Protein AF-A0A3M1I8Q4-F1 (afdb_monomer_lite)

Sequence (201 aa):
MKLKIILPLLVFFSYCKELPEPIRSWQKEQIKKRYGTPEPTKDDIASWQEKVREYEDIINQKVEAGAKAGLYYRKLGEAFSYMESYELCEENLQKAIHYGYTEPEVFFSLGLCQANLARAHNWKQSISLRAEESFLKTLNLNPNFTKAIFELGLLYYYGFSRTNSYSVLSEKVIVSQKEYKKKAIQLLQEYQAKEPEDKRV

Secondary structure (DSSP, 8-state):
--------------------HHHHHHHHHHHHHHH-SSPPPHHHHHHHHHHHHHHHHHHHHHHHHHHHHHHHHHHHHHHHHHTT-HHHHHHHHHHHHHTT---HHHHHHHHHHHHHHHHHTTT-HHHHHHHHHHHHHHHHH-TT-HHHHHHHHHIIIIISTT-SEEEETTEEEE--HHHHHHHHHHHHHHHHHHS------

Foldseek 3Di:
DDDPPPPPPPPPPPCPDDDDPVVVVVVQVVQCVVPNPPRQDPVNVVVVVVVVVVVVVVVVVVLVVLQVQLVVLLVQLVVCVVVLVLVSNLVSLVSNVVSPPQALVSLQSNLSSLLSVCVVVQLDQVSLLSSLVSLVSSCVRPVLPLVSLLVLLVSLLRNCLVDQWHADPNDIDRHDSVVSPVSSVVSVVVSVVSPDPPDDD

Radius of gyration: 29.28 Å; chains: 1; bounding box: 61×70×81 Å

pLDDT: mean 85.06, std 18.21, range [29.61, 98.81]

Structure (mmCIF, N/CA/C/O backbone):
data_AF-A0A3M1I8Q4-F1
#
_entry.id   AF-A0A3M1I8Q4-F1
#
loop_
_atom_site.group_PDB
_atom_site.id
_atom_site.type_symbol
_atom_site.label_atom_id
_atom_site.label_alt_id
_atom_site.label_comp_id
_atom_site.label_asym_id
_atom_site.label_entity_id
_atom_site.label_seq_id
_atom_site.pdbx_PDB_ins_code
_atom_site.Cartn_x
_atom_site.Cartn_y
_atom_site.Cartn_z
_atom_site.occupancy
_atom_site.B_iso_or_equiv
_atom_site.auth_seq_id
_atom_site.auth_comp_id
_atom_site.auth_asym_id
_atom_site.auth_atom_id
_atom_site.pdbx_PDB_model_num
ATOM 1 N N . MET A 1 1 ? -36.772 -53.670 5.627 1.00 37.75 1 MET A N 1
ATOM 2 C CA . MET A 1 1 ? -35.817 -53.382 6.715 1.00 37.75 1 MET A CA 1
ATOM 3 C C . MET A 1 1 ? -35.444 -51.907 6.635 1.00 37.75 1 MET A C 1
ATOM 5 O O . MET A 1 1 ? -34.834 -51.561 5.643 1.00 37.75 1 MET A O 1
ATOM 9 N N . LYS A 1 2 ? -35.854 -51.110 7.644 1.00 34.88 2 LYS A N 1
ATOM 10 C CA . LYS A 1 2 ? -35.243 -49.851 8.153 1.00 34.88 2 LYS A CA 1
ATOM 11 C C . LYS A 1 2 ? -35.030 -48.693 7.140 1.00 34.88 2 LYS A C 1
ATOM 13 O O . LYS A 1 2 ? -34.482 -48.896 6.078 1.00 34.88 2 LYS A O 1
ATOM 18 N N . LEU A 1 3 ? -35.359 -47.428 7.388 1.00 29.61 3 LEU A N 1
ATOM 19 C CA . LEU A 1 3 ? -35.761 -46.703 8.591 1.00 29.61 3 LEU A CA 1
ATOM 20 C C . LEU A 1 3 ? -36.336 -45.356 8.101 1.00 29.61 3 LEU A C 1
ATOM 22 O O . LEU A 1 3 ? -35.624 -44.595 7.452 1.00 29.61 3 LEU A O 1
ATOM 26 N N . LYS A 1 4 ? -37.610 -45.049 8.380 1.00 38.09 4 LYS A N 1
ATOM 27 C CA . LYS A 1 4 ? -38.121 -43.675 8.250 1.00 38.09 4 LYS A CA 1
ATOM 28 C C . LYS A 1 4 ? -37.561 -42.886 9.431 1.00 38.09 4 LYS A C 1
ATOM 30 O O . LYS A 1 4 ? -38.056 -43.036 10.544 1.00 38.09 4 LYS A O 1
ATOM 35 N N . ILE A 1 5 ? -36.516 -42.093 9.210 1.00 38.56 5 ILE A N 1
ATOM 36 C CA . ILE A 1 5 ? -36.059 -41.116 10.200 1.00 38.56 5 ILE A CA 1
ATOM 37 C C . ILE A 1 5 ? -36.986 -39.910 10.066 1.00 38.56 5 ILE A C 1
ATOM 39 O O . ILE A 1 5 ? -36.751 -38.998 9.281 1.00 38.56 5 ILE A O 1
ATOM 43 N N . ILE A 1 6 ? -38.095 -39.954 10.802 1.00 43.66 6 ILE A N 1
ATOM 44 C CA . ILE A 1 6 ? -38.845 -38.750 11.144 1.00 43.66 6 ILE A CA 1
ATOM 45 C C . ILE A 1 6 ? -37.966 -38.044 12.170 1.00 43.66 6 ILE A C 1
ATOM 47 O O . ILE A 1 6 ? -37.915 -38.451 13.328 1.00 43.66 6 ILE A O 1
ATOM 51 N N . LEU A 1 7 ? -37.190 -37.062 11.712 1.00 36.75 7 LEU A N 1
ATOM 52 C CA . LEU A 1 7 ? -36.431 -36.171 12.577 1.00 36.75 7 LEU A CA 1
ATOM 53 C C . LEU A 1 7 ? -37.466 -35.422 13.430 1.00 36.75 7 LEU A C 1
ATOM 55 O O . LEU A 1 7 ? -38.251 -34.656 12.862 1.00 36.75 7 LEU A O 1
ATOM 59 N N . PRO A 1 8 ? -37.554 -35.650 14.752 1.00 43.28 8 PRO A N 1
ATOM 60 C CA . PRO A 1 8 ? -38.411 -34.810 15.553 1.00 43.28 8 PRO A CA 1
ATOM 61 C C . PRO A 1 8 ? -37.743 -33.439 15.532 1.00 43.28 8 PRO A C 1
ATOM 63 O O . PRO A 1 8 ? -36.605 -33.284 15.979 1.00 43.28 8 PRO A O 1
ATOM 66 N N . LEU A 1 9 ? -38.442 -32.461 14.957 1.00 42.53 9 LEU A N 1
ATOM 67 C CA . LEU A 1 9 ? -38.249 -31.053 15.264 1.00 42.53 9 LEU A CA 1
ATOM 68 C C . LEU A 1 9 ? -38.358 -30.941 16.787 1.00 42.53 9 LEU A C 1
ATOM 70 O O . LEU A 1 9 ? -39.444 -30.795 17.347 1.00 42.53 9 LEU A O 1
ATOM 74 N N . LEU A 1 10 ? -37.218 -31.098 17.460 1.00 46.50 10 LEU A N 1
ATOM 75 C CA . LEU A 1 10 ? -37.020 -30.665 18.825 1.00 46.50 10 LEU A CA 1
ATOM 76 C C . LEU A 1 10 ? -37.210 -29.161 18.768 1.00 46.50 10 LEU A C 1
ATOM 78 O O . LEU A 1 10 ? -36.302 -28.403 18.436 1.00 46.50 10 LEU A O 1
ATOM 82 N N . VAL A 1 11 ? -38.453 -28.770 19.035 1.00 45.84 11 VAL A N 1
ATOM 83 C CA . VAL A 1 11 ? -38.821 -27.494 19.615 1.00 45.84 11 VAL A CA 1
ATOM 84 C C . VAL A 1 11 ? -37.803 -27.262 20.721 1.00 45.84 11 VAL A C 1
ATOM 86 O O . VAL A 1 11 ? -37.916 -27.825 21.811 1.00 45.84 11 VAL A O 1
ATOM 89 N N . PHE A 1 12 ? -36.746 -26.508 20.419 1.00 45.72 12 PHE A N 1
ATOM 90 C CA . PHE A 1 12 ? -35.901 -25.933 21.445 1.00 45.72 12 PHE A CA 1
ATOM 91 C C . PHE A 1 12 ? -36.786 -24.901 22.114 1.00 45.72 12 PHE A C 1
ATOM 93 O O . PHE A 1 12 ? -36.899 -23.750 21.698 1.00 45.72 12 PHE A O 1
ATOM 100 N N . PHE A 1 13 ? -37.515 -25.409 23.105 1.00 44.88 13 PHE A N 1
ATOM 101 C CA . PHE A 1 13 ? -38.162 -24.645 24.135 1.00 44.88 13 PHE A CA 1
ATOM 102 C C . PHE A 1 13 ? -37.242 -23.489 24.493 1.00 44.88 13 PHE A C 1
ATOM 104 O O . PHE A 1 13 ? -36.068 -23.689 24.801 1.00 44.88 13 PHE A O 1
ATOM 111 N N . SER A 1 14 ? -37.819 -22.296 24.427 1.00 53.25 14 SER A N 1
ATOM 112 C CA . SER A 1 14 ? -37.468 -21.134 25.226 1.00 53.25 14 SER A CA 1
ATOM 113 C C . SER A 1 14 ? -37.074 -21.572 26.644 1.00 53.25 14 SER A C 1
ATOM 115 O O . SER A 1 14 ? -37.900 -21.658 27.550 1.00 53.25 14 SER A O 1
ATOM 117 N N . TYR A 1 15 ? -35.809 -21.942 26.827 1.00 49.84 15 TYR A N 1
ATOM 118 C CA . TYR A 1 15 ? -35.267 -22.343 28.111 1.00 49.84 15 TYR A CA 1
ATOM 119 C C . TYR A 1 15 ? -34.411 -21.188 28.600 1.00 49.84 15 TYR A C 1
ATOM 121 O O . TYR A 1 15 ? -33.184 -21.231 28.603 1.00 49.84 15 TYR A O 1
ATOM 129 N N . CYS A 1 16 ? -35.096 -20.132 29.030 1.00 57.12 16 CYS A N 1
ATOM 130 C CA . CYS A 1 16 ? -34.527 -19.150 29.937 1.00 57.12 16 CYS A CA 1
ATOM 131 C C . CYS A 1 16 ? -34.331 -19.845 31.298 1.00 57.12 16 CYS A C 1
ATOM 133 O O . CYS A 1 16 ? -35.096 -19.640 32.235 1.00 57.12 16 CYS A O 1
ATOM 135 N N . LYS A 1 17 ? -33.380 -20.789 31.373 1.00 60.47 17 LYS A N 1
ATOM 136 C CA . LYS A 1 17 ? -33.035 -21.486 32.612 1.00 60.47 17 LYS A CA 1
ATOM 137 C C . LYS A 1 17 ? -32.064 -20.598 33.356 1.00 60.47 17 LYS A C 1
ATOM 139 O O . LYS A 1 17 ? -30.955 -20.351 32.888 1.00 60.47 17 LYS A O 1
ATOM 144 N N . GLU A 1 18 ? -32.509 -20.115 34.502 1.00 72.75 18 GLU A N 1
ATOM 145 C CA . GLU A 1 18 ? -31.644 -19.523 35.504 1.00 72.75 18 GLU A CA 1
ATOM 146 C C . GLU A 1 18 ? -30.351 -20.342 35.673 1.00 72.75 18 GLU A C 1
ATOM 148 O O . GLU A 1 18 ? -30.384 -21.575 35.737 1.00 72.75 18 GLU A O 1
ATOM 153 N N . LEU A 1 19 ? -29.205 -19.653 35.709 1.00 78.12 19 LEU A N 1
ATOM 154 C CA . LEU A 1 19 ? -27.896 -20.300 35.820 1.00 78.12 19 LEU A CA 1
ATOM 155 C C . LEU A 1 19 ? -27.823 -21.169 37.088 1.00 78.12 19 LEU A C 1
ATOM 157 O O . LEU A 1 19 ? -28.267 -20.696 38.142 1.00 78.12 19 LEU A O 1
ATOM 161 N N . PRO A 1 20 ? -27.224 -22.381 37.016 1.00 89.19 20 PRO A N 1
ATOM 162 C CA . PRO A 1 20 ? -26.965 -23.216 38.186 1.00 89.19 20 PRO A CA 1
ATOM 163 C C . PRO A 1 20 ? -26.231 -22.441 39.287 1.00 89.19 20 PRO A C 1
ATOM 165 O O . PRO A 1 20 ? -25.289 -21.700 38.996 1.00 89.19 20 PRO A O 1
ATOM 168 N N . GLU A 1 21 ? -26.623 -22.652 40.546 1.00 88.94 21 GLU A N 1
ATOM 169 C CA . GLU A 1 21 ? -26.099 -21.919 41.713 1.00 88.94 21 GLU A CA 1
ATOM 170 C C . GLU A 1 21 ? -24.561 -21.820 41.778 1.00 88.94 21 GLU A C 1
ATOM 172 O O . GLU A 1 21 ? -24.058 -20.710 41.978 1.00 88.94 21 GLU A O 1
ATOM 177 N N . PRO A 1 22 ? -23.774 -22.888 41.515 1.00 91.00 22 PRO A N 1
ATOM 178 C CA . PRO A 1 22 ? -22.313 -22.781 41.516 1.00 91.00 22 PRO A CA 1
ATOM 179 C C . PRO A 1 22 ? -21.774 -21.764 40.498 1.00 91.00 22 PRO A C 1
ATOM 181 O O . PRO A 1 22 ? -20.831 -21.029 40.785 1.00 91.00 22 PRO A O 1
ATOM 184 N N . ILE A 1 23 ? -22.395 -21.681 39.318 1.00 88.81 23 ILE A N 1
ATOM 185 C CA . ILE A 1 23 ? -21.984 -20.767 38.244 1.00 88.81 23 ILE A CA 1
ATOM 186 C C . ILE A 1 23 ? -22.386 -19.332 38.592 1.00 88.81 23 ILE A C 1
ATOM 188 O O . ILE A 1 23 ? -21.591 -18.408 38.420 1.00 88.81 23 ILE A O 1
ATOM 192 N N . ARG A 1 24 ? -23.597 -19.139 39.127 1.00 87.81 24 ARG A N 1
ATOM 193 C CA . ARG A 1 24 ? -24.093 -17.829 39.573 1.00 87.81 24 ARG A CA 1
ATOM 194 C C . ARG A 1 24 ? -23.228 -17.251 40.696 1.00 87.81 24 ARG A C 1
ATOM 196 O O . ARG A 1 24 ? -22.868 -16.077 40.649 1.00 87.81 24 ARG A O 1
ATOM 203 N N . SER A 1 25 ? -22.876 -18.073 41.685 1.00 89.19 25 SER A N 1
ATOM 204 C CA . SER A 1 25 ? -21.996 -17.688 42.794 1.00 89.19 25 SER A CA 1
ATOM 205 C C . SER A 1 25 ? -20.613 -17.271 42.291 1.00 89.19 25 SER A C 1
ATOM 207 O O . SER A 1 25 ? -20.136 -16.186 42.627 1.00 89.19 25 SER A O 1
ATOM 209 N N . TRP A 1 26 ? -20.021 -18.073 41.402 1.00 90.69 26 TRP A N 1
ATOM 210 C CA . TRP A 1 26 ? -18.743 -17.747 40.780 1.00 90.69 26 TRP A CA 1
ATOM 211 C C . TRP A 1 26 ? -18.800 -16.421 40.006 1.00 90.69 26 TRP A C 1
ATOM 213 O O . TRP A 1 26 ? -17.925 -15.576 40.185 1.00 90.69 26 TRP A O 1
ATOM 223 N N . GLN A 1 27 ? -19.844 -16.192 39.198 1.00 88.06 27 GLN A N 1
ATOM 224 C CA . GLN A 1 27 ? -20.017 -14.939 38.450 1.00 88.06 27 GLN A CA 1
ATOM 225 C C . GLN A 1 27 ? -20.086 -13.719 39.373 1.00 88.06 27 GLN A C 1
ATOM 227 O O . GLN A 1 27 ? -19.390 -12.733 39.126 1.00 88.06 27 GLN A O 1
ATOM 232 N N . LYS A 1 28 ? -20.872 -13.794 40.454 1.00 86.94 28 LYS A N 1
ATOM 233 C CA . LYS A 1 28 ? -20.952 -12.723 41.459 1.00 86.94 28 LYS A CA 1
ATOM 234 C C . LYS A 1 28 ? -19.595 -12.430 42.088 1.00 86.94 28 LYS A C 1
ATOM 236 O O . LYS A 1 28 ? -19.210 -11.270 42.206 1.00 86.94 28 LYS A O 1
ATOM 241 N N . GLU A 1 29 ? -18.833 -13.466 42.436 1.00 90.38 29 GLU A N 1
ATOM 242 C CA . GLU A 1 29 ? -17.488 -13.293 42.986 1.00 90.38 29 GLU A CA 1
ATOM 243 C C . GLU A 1 29 ? -16.548 -12.591 41.991 1.00 90.38 29 GLU A C 1
ATOM 245 O O . GLU A 1 29 ? -15.799 -11.694 42.381 1.00 90.38 29 GLU A O 1
ATOM 250 N N . GLN A 1 30 ? -16.611 -12.937 40.698 1.00 90.69 30 GLN A N 1
ATOM 251 C CA . GLN A 1 30 ? -15.812 -12.265 39.665 1.00 90.69 30 GLN A CA 1
ATOM 252 C C . GLN A 1 30 ? -16.204 -10.794 39.486 1.00 90.69 30 GLN A C 1
ATOM 254 O O . GLN A 1 30 ? -15.327 -9.938 39.365 1.00 90.69 30 GLN A O 1
ATOM 259 N N . ILE A 1 31 ? -17.505 -10.492 39.480 1.00 88.75 31 ILE A N 1
ATOM 260 C CA . ILE A 1 31 ? -18.020 -9.121 39.373 1.00 88.75 31 ILE A CA 1
ATOM 261 C C . ILE A 1 31 ? -17.562 -8.304 40.580 1.00 88.75 31 ILE A C 1
ATOM 263 O O . ILE A 1 31 ? -16.983 -7.235 40.407 1.00 88.75 31 ILE A O 1
ATOM 267 N N . LYS A 1 32 ? -17.710 -8.843 41.792 1.00 88.94 32 LYS A N 1
ATOM 268 C CA . LYS A 1 32 ? -17.246 -8.202 43.026 1.00 88.94 32 LYS A CA 1
ATOM 269 C C . LYS A 1 32 ? -15.740 -7.935 43.016 1.00 88.94 32 LYS A C 1
ATOM 271 O O . LYS A 1 32 ? -15.309 -6.869 43.443 1.00 88.94 32 LYS A O 1
ATOM 276 N N . LYS A 1 33 ? -14.926 -8.869 42.509 1.00 90.50 33 LYS A N 1
ATOM 277 C CA . LYS A 1 33 ? -13.471 -8.670 42.364 1.00 90.50 33 LYS A CA 1
ATOM 278 C C . LYS A 1 33 ? -13.121 -7.526 41.409 1.00 90.50 33 LYS A C 1
ATOM 280 O O . LYS A 1 33 ? -12.124 -6.853 41.637 1.00 90.50 33 LYS A O 1
ATOM 285 N N . ARG A 1 34 ? -13.907 -7.323 40.346 1.00 89.00 34 ARG A N 1
ATOM 286 C CA . ARG A 1 34 ? -13.644 -6.295 39.321 1.00 89.00 34 ARG A CA 1
ATOM 287 C C . ARG A 1 34 ? -14.204 -4.922 39.678 1.00 89.00 34 ARG A C 1
ATOM 289 O O . ARG A 1 34 ? -13.534 -3.928 39.432 1.00 89.00 34 ARG A O 1
ATOM 296 N N . TYR A 1 35 ? -15.418 -4.880 40.218 1.00 86.12 35 TYR A N 1
ATOM 297 C CA . TYR A 1 35 ? -16.199 -3.650 40.386 1.00 86.12 35 TYR A CA 1
ATOM 298 C C . TYR A 1 35 ? -16.444 -3.277 41.854 1.00 86.12 35 TYR A C 1
ATOM 300 O O . TYR A 1 35 ? -16.956 -2.200 42.133 1.00 86.12 35 TYR A O 1
ATOM 308 N N . GLY A 1 36 ? -16.042 -4.129 42.801 1.00 84.12 36 GLY A N 1
ATOM 309 C CA . GLY A 1 36 ? -16.213 -3.885 44.231 1.00 84.12 36 GLY A CA 1
ATOM 310 C C . GLY A 1 36 ? -17.622 -4.194 44.742 1.00 84.12 36 GLY A C 1
ATOM 311 O O . GLY A 1 36 ? -18.368 -4.976 44.153 1.00 84.12 36 GLY A O 1
ATOM 312 N N . THR A 1 37 ? -17.948 -3.621 45.904 1.00 78.25 37 THR A N 1
ATOM 313 C CA . THR A 1 37 ? -19.286 -3.668 46.512 1.00 78.25 37 THR A CA 1
ATOM 314 C C . THR A 1 37 ? -19.809 -2.251 46.739 1.00 78.25 37 THR A C 1
ATOM 316 O O . THR A 1 37 ? -19.045 -1.448 47.283 1.00 78.25 37 THR A O 1
ATOM 319 N N . PRO A 1 38 ? -21.090 -1.957 4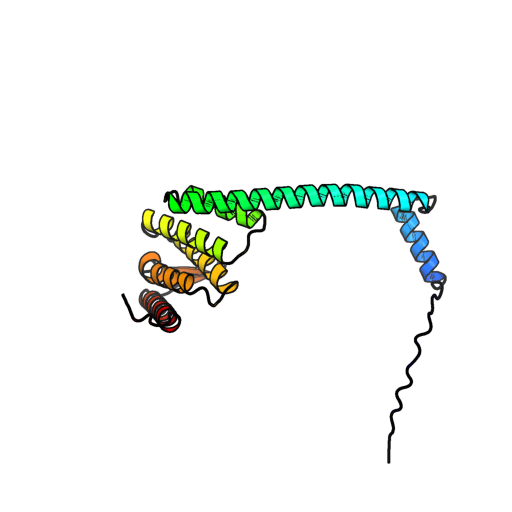6.442 1.00 78.56 38 PRO A N 1
ATOM 320 C CA . PRO A 1 38 ? -22.131 -2.887 45.973 1.00 78.56 38 PRO A CA 1
ATOM 321 C C . PRO A 1 38 ? -21.903 -3.410 44.540 1.00 78.56 38 PRO A C 1
ATOM 323 O O . PRO A 1 38 ? -21.092 -2.865 43.802 1.00 78.56 38 PRO A O 1
ATOM 326 N N . GLU A 1 39 ? -22.566 -4.520 44.185 1.00 83.75 39 GLU A N 1
ATOM 327 C CA . GLU A 1 39 ? -22.561 -5.037 42.805 1.00 83.75 39 GLU A CA 1
ATOM 328 C C . GLU A 1 39 ? -23.117 -3.971 41.838 1.00 83.75 39 GLU A C 1
ATOM 330 O O . GLU A 1 39 ? -23.970 -3.182 42.258 1.00 83.75 39 GLU A O 1
ATOM 335 N N . PRO A 1 40 ? -22.690 -3.958 40.559 1.00 88.44 40 PRO A N 1
ATOM 336 C CA . PRO A 1 40 ? -23.188 -3.009 39.572 1.00 88.44 40 PRO A CA 1
ATOM 337 C C . PRO A 1 40 ? -24.711 -3.003 39.499 1.00 88.44 40 PRO A C 1
ATOM 339 O O . PRO A 1 40 ? -25.363 -4.034 39.311 1.00 88.44 40 PRO A O 1
ATOM 342 N N . THR A 1 41 ? -25.271 -1.817 39.643 1.00 90.88 41 THR A N 1
ATOM 343 C CA . THR A 1 41 ? -26.703 -1.560 39.614 1.00 90.88 41 THR A CA 1
ATOM 344 C C . THR A 1 41 ? -27.185 -1.304 38.186 1.00 90.88 41 THR A C 1
ATOM 346 O O . THR A 1 41 ? -26.407 -1.196 37.235 1.00 90.88 41 THR A O 1
ATOM 349 N N . LYS A 1 42 ? -28.505 -1.185 38.013 1.00 92.94 42 LYS A N 1
ATOM 350 C CA . LYS A 1 42 ? -29.076 -0.744 36.731 1.00 92.94 42 LYS A CA 1
ATOM 351 C C . LYS A 1 42 ? -28.617 0.668 36.358 1.00 92.94 42 LYS A C 1
ATOM 353 O O . LYS A 1 42 ? -28.412 0.921 35.174 1.00 92.94 42 LYS A O 1
ATOM 358 N N . ASP A 1 43 ? -28.423 1.537 37.348 1.00 93.69 43 ASP A N 1
ATOM 359 C CA . ASP A 1 43 ? -27.960 2.910 37.138 1.00 93.69 43 ASP A CA 1
ATOM 360 C C . ASP A 1 43 ? -26.493 2.927 36.687 1.00 93.69 43 ASP A C 1
ATOM 362 O O . ASP A 1 43 ? -26.150 3.651 35.753 1.00 93.69 43 ASP A O 1
ATOM 366 N N . ASP A 1 44 ? -25.650 2.052 37.252 1.00 92.50 44 ASP A N 1
ATOM 367 C CA . ASP A 1 44 ? -24.265 1.869 36.793 1.00 92.50 44 ASP A CA 1
ATOM 368 C C . ASP A 1 44 ? -24.224 1.409 35.333 1.00 92.50 44 ASP A C 1
ATOM 370 O O . ASP A 1 44 ? -23.512 1.985 34.513 1.00 92.50 44 ASP A O 1
ATOM 374 N N . ILE A 1 45 ? -25.037 0.407 34.977 1.00 94.12 45 ILE A N 1
ATOM 375 C CA . ILE A 1 45 ? -25.131 -0.088 33.597 1.00 94.12 45 ILE A CA 1
ATOM 376 C C . ILE A 1 45 ? -25.588 1.030 32.653 1.00 94.12 45 ILE A C 1
ATOM 378 O O . ILE A 1 45 ? -25.009 1.183 31.577 1.00 94.12 45 ILE A O 1
ATOM 382 N N . ALA A 1 46 ? -26.593 1.819 33.041 1.00 96.44 46 ALA A N 1
ATOM 383 C CA . ALA A 1 46 ? -27.074 2.940 32.239 1.00 96.44 46 ALA A CA 1
ATOM 384 C C . ALA A 1 46 ? -25.978 4.000 32.032 1.00 96.44 46 ALA A C 1
ATOM 386 O O . ALA A 1 46 ? -25.762 4.438 30.899 1.00 96.44 46 ALA A O 1
ATOM 387 N N . SER A 1 47 ? -25.237 4.340 33.093 1.00 96.19 47 SER A N 1
ATOM 388 C CA . SER A 1 47 ? -24.096 5.260 33.036 1.00 96.19 47 SER A CA 1
ATOM 389 C C . SER A 1 47 ? -22.976 4.735 32.131 1.00 96.19 47 SER A C 1
ATOM 391 O O . SER A 1 47 ? -22.440 5.468 31.300 1.00 96.19 47 SER A O 1
ATOM 393 N N . TRP A 1 48 ? -22.645 3.445 32.214 1.00 96.06 48 TRP A N 1
ATOM 394 C CA . TRP A 1 48 ? -21.630 2.838 31.350 1.00 96.06 48 TRP A CA 1
ATOM 395 C C . TRP A 1 48 ? -22.063 2.798 29.891 1.00 96.06 48 TRP A C 1
ATOM 397 O O . TRP A 1 48 ? -21.259 3.081 29.010 1.00 96.06 48 TRP A O 1
ATOM 407 N N . GLN A 1 49 ? -23.329 2.484 29.620 1.00 97.88 49 GLN A N 1
ATOM 408 C CA . GLN A 1 49 ? -23.874 2.523 28.265 1.00 97.88 49 GLN A CA 1
ATOM 409 C C . GLN A 1 49 ? -23.848 3.940 27.686 1.00 97.88 49 GLN A C 1
ATOM 411 O O . GLN A 1 49 ? -23.571 4.109 26.503 1.00 97.88 49 GLN A O 1
ATOM 416 N N . GLU A 1 50 ? -24.115 4.959 28.501 1.00 97.94 50 GLU A N 1
ATOM 417 C CA . GLU A 1 50 ? -23.955 6.356 28.099 1.00 97.94 50 GLU A CA 1
ATOM 418 C C . GLU A 1 50 ? -22.500 6.682 27.758 1.00 97.94 50 GLU A C 1
ATOM 420 O O . GLU A 1 50 ? -22.240 7.228 26.688 1.00 97.94 50 GLU A O 1
ATOM 425 N N . LYS A 1 51 ? -21.547 6.254 28.593 1.00 98.19 51 LYS A N 1
ATOM 426 C CA . LYS A 1 51 ? -20.115 6.436 28.324 1.00 98.19 51 LYS A CA 1
ATOM 427 C C . LYS A 1 51 ? -19.639 5.704 27.074 1.00 98.19 51 LYS A C 1
ATOM 429 O O . LYS A 1 51 ? -18.834 6.250 26.328 1.00 98.19 51 LYS A O 1
ATOM 434 N N . VAL A 1 52 ? -20.139 4.495 26.817 1.00 98.31 52 VAL A N 1
ATOM 435 C CA . VAL A 1 52 ? -19.856 3.773 25.569 1.00 98.31 52 VAL A CA 1
ATOM 436 C C . VAL A 1 52 ? -20.356 4.580 24.375 1.00 98.31 52 VAL A C 1
ATOM 438 O O . VAL A 1 52 ? -19.568 4.826 23.469 1.00 98.31 52 VAL A O 1
ATOM 441 N N . ARG A 1 53 ? -21.602 5.073 24.406 1.00 98.25 53 ARG A N 1
ATOM 442 C CA . ARG A 1 53 ? -22.146 5.911 23.323 1.00 98.25 53 ARG A CA 1
ATOM 443 C C . ARG A 1 53 ? -21.321 7.180 23.098 1.00 98.25 53 ARG A C 1
ATOM 445 O O . ARG A 1 53 ? -21.041 7.519 21.954 1.00 98.25 53 ARG A O 1
ATOM 452 N N . GLU A 1 54 ? -20.911 7.855 24.171 1.00 98.06 54 GLU A N 1
ATOM 453 C CA . GLU A 1 54 ? -20.046 9.042 24.106 1.00 98.06 54 GLU A CA 1
ATOM 454 C C . GLU A 1 54 ? -18.715 8.728 23.404 1.00 98.06 54 GLU A C 1
ATOM 456 O O . GLU A 1 54 ? -18.310 9.430 22.478 1.00 98.06 54 GLU A O 1
ATOM 461 N N . TYR A 1 55 ? -18.033 7.651 23.805 1.00 98.44 55 TYR A N 1
ATOM 462 C CA . TYR A 1 55 ? -16.745 7.298 23.210 1.00 98.44 55 TYR A CA 1
ATOM 463 C C . TYR A 1 55 ? -16.862 6.726 21.799 1.00 98.44 55 TYR A C 1
ATOM 465 O O . TYR A 1 55 ? -15.978 6.985 20.985 1.00 98.44 55 TYR A O 1
ATOM 473 N N . GLU A 1 56 ? -17.926 5.993 21.482 1.00 98.12 56 GLU A N 1
ATOM 474 C CA . GLU A 1 56 ? -18.203 5.543 20.116 1.00 98.12 56 GLU A CA 1
ATOM 475 C C . GLU A 1 56 ? -18.403 6.732 19.173 1.00 98.12 56 GLU A C 1
ATOM 477 O O . GLU A 1 56 ? -17.840 6.734 18.080 1.00 98.12 56 GLU A O 1
ATOM 482 N N . ASP A 1 57 ? -19.113 7.777 19.604 1.00 97.94 57 ASP A N 1
ATOM 483 C CA . ASP A 1 57 ? -19.258 9.005 18.819 1.00 97.94 57 ASP A CA 1
ATOM 484 C C . ASP A 1 57 ? -17.900 9.687 18.575 1.00 97.94 57 ASP A C 1
ATOM 486 O O . ASP A 1 57 ? -17.541 9.985 17.434 1.00 97.94 57 ASP A O 1
ATOM 490 N N . ILE A 1 58 ? -17.072 9.828 19.618 1.00 97.94 58 ILE A N 1
ATOM 491 C CA . ILE A 1 58 ? -15.711 10.381 19.492 1.00 97.94 58 ILE A CA 1
ATOM 492 C C . ILE A 1 58 ? -14.851 9.541 18.536 1.00 97.94 58 ILE A C 1
ATOM 494 O O . ILE A 1 58 ? -14.088 10.090 17.735 1.00 97.94 58 ILE A O 1
ATOM 498 N N . ILE A 1 59 ? -14.932 8.211 18.626 1.00 97.69 59 ILE A N 1
ATOM 499 C CA . ILE A 1 59 ? -14.208 7.300 17.735 1.00 97.69 59 ILE A CA 1
ATOM 500 C C . ILE A 1 59 ? -14.677 7.504 16.298 1.00 97.69 59 ILE A C 1
ATOM 502 O O . ILE A 1 59 ? -13.834 7.675 15.421 1.00 97.69 59 ILE A O 1
ATOM 506 N N . ASN A 1 60 ? -15.987 7.557 16.057 1.00 97.75 60 ASN A N 1
ATOM 507 C CA . ASN A 1 60 ? -16.549 7.749 14.722 1.00 97.75 60 ASN A CA 1
ATOM 508 C C . ASN A 1 60 ? -16.089 9.072 14.102 1.00 97.75 60 ASN A C 1
ATOM 510 O O . ASN A 1 60 ? -15.607 9.075 12.970 1.00 97.75 60 ASN A O 1
ATOM 514 N N . GLN A 1 61 ? -16.125 10.171 14.862 1.00 97.38 61 GLN A N 1
ATOM 515 C CA . GLN A 1 61 ? -15.617 11.467 14.403 1.00 97.38 61 GLN A CA 1
ATOM 516 C C . GLN A 1 61 ? -14.126 11.403 14.034 1.00 97.38 61 GLN A C 1
ATOM 518 O O . GLN A 1 61 ? -13.706 11.931 13.002 1.00 97.38 61 GLN A O 1
ATOM 523 N N . LYS A 1 62 ? -13.304 10.733 14.853 1.00 96.31 62 LYS A N 1
ATOM 524 C CA . LYS A 1 62 ? -11.863 10.574 14.593 1.00 96.31 62 LYS A CA 1
ATOM 525 C C . LYS A 1 62 ? -11.578 9.674 13.393 1.00 96.31 62 LYS A C 1
ATOM 527 O O . LYS A 1 62 ? -10.691 9.995 12.604 1.00 96.31 62 LYS A O 1
ATOM 532 N N . VAL A 1 63 ? -12.317 8.577 13.239 1.00 95.94 63 VAL A N 1
ATOM 533 C CA . VAL A 1 63 ? -12.220 7.674 12.083 1.00 95.94 63 VAL A CA 1
ATOM 534 C C . VAL A 1 63 ? -12.595 8.421 10.806 1.00 95.94 63 VAL A C 1
ATOM 536 O O . VAL A 1 63 ? -11.858 8.353 9.825 1.00 95.94 63 VAL A O 1
ATOM 539 N N . GLU A 1 64 ? -13.678 9.199 10.823 1.00 96.25 64 GLU A N 1
ATOM 540 C CA . GLU A 1 64 ? -14.098 10.006 9.676 1.00 96.25 64 GLU A CA 1
ATOM 541 C C . GLU A 1 64 ? -13.055 11.077 9.320 1.00 96.25 64 GLU A C 1
ATOM 543 O O . GLU A 1 64 ? -12.711 11.253 8.149 1.00 96.25 64 GLU A O 1
ATOM 548 N N . ALA A 1 65 ? -12.505 11.772 10.321 1.00 96.19 65 ALA A N 1
ATOM 549 C CA . ALA A 1 65 ? -11.427 12.734 10.113 1.00 96.19 65 ALA A CA 1
ATOM 550 C C . ALA A 1 65 ? -10.171 12.069 9.522 1.00 96.19 65 ALA A C 1
ATOM 552 O O . ALA A 1 65 ? -9.574 12.611 8.590 1.00 96.19 65 ALA A O 1
ATOM 553 N N . GLY A 1 66 ? -9.804 10.880 10.010 1.00 96.75 66 GLY A N 1
ATOM 554 C CA . GLY A 1 66 ? -8.700 10.080 9.479 1.00 96.75 66 GLY A CA 1
ATOM 555 C C . GLY A 1 66 ? -8.925 9.663 8.025 1.00 96.75 66 GLY A C 1
ATOM 556 O O . GLY A 1 66 ? -8.048 9.868 7.188 1.00 96.75 66 GLY A O 1
ATOM 557 N N . ALA A 1 67 ? -10.120 9.172 7.688 1.00 95.88 67 ALA A N 1
ATOM 558 C CA . ALA A 1 67 ? -10.482 8.828 6.314 1.00 95.88 67 ALA A CA 1
ATOM 559 C C . ALA A 1 67 ? -10.409 10.054 5.385 1.00 95.88 67 ALA A C 1
ATOM 561 O O . ALA A 1 67 ? -9.834 9.989 4.299 1.00 95.88 67 ALA A O 1
ATOM 562 N N . LYS A 1 68 ? -10.906 11.215 5.831 1.00 97.56 68 LYS A N 1
ATOM 563 C CA . LYS A 1 68 ? -10.770 12.476 5.082 1.00 97.56 68 LYS A CA 1
ATOM 564 C C . LYS A 1 68 ? -9.304 12.860 4.884 1.00 97.56 68 LYS A C 1
ATOM 566 O O . LYS A 1 68 ? -8.929 13.227 3.773 1.00 97.56 68 LYS A O 1
ATOM 571 N N . ALA A 1 69 ? -8.466 12.755 5.916 1.00 97.75 69 ALA A N 1
ATOM 572 C CA . ALA A 1 69 ? -7.033 13.016 5.792 1.00 97.75 69 ALA A CA 1
ATOM 573 C C . ALA A 1 69 ? -6.383 12.078 4.762 1.00 97.75 69 ALA A C 1
ATOM 575 O O . ALA A 1 69 ? -5.680 12.549 3.868 1.00 97.75 69 ALA A O 1
ATOM 576 N N . GLY A 1 70 ? -6.690 10.779 4.821 1.00 98.00 70 GLY A N 1
ATOM 577 C CA . GLY A 1 70 ? -6.238 9.789 3.843 1.00 98.00 70 GLY A CA 1
ATOM 578 C C . GLY A 1 70 ? -6.623 10.142 2.405 1.00 98.00 70 GLY A C 1
ATOM 579 O O . GLY A 1 70 ? -5.776 10.071 1.513 1.00 98.00 70 GLY A O 1
ATOM 580 N N . LEU A 1 71 ? -7.854 10.620 2.180 1.00 97.62 71 LEU A N 1
ATOM 581 C CA . LEU A 1 71 ? -8.309 11.068 0.861 1.00 97.62 71 LEU A CA 1
ATOM 582 C C . LEU A 1 71 ? -7.441 12.204 0.317 1.00 97.62 71 LEU A C 1
ATOM 584 O O . LEU A 1 71 ? -7.073 12.199 -0.858 1.00 97.62 71 LEU A O 1
ATOM 588 N N . TYR A 1 72 ? -7.139 13.199 1.152 1.00 98.44 72 TYR A N 1
ATOM 589 C CA . TYR A 1 72 ? -6.325 14.339 0.736 1.00 98.44 72 TYR A CA 1
ATOM 590 C C . TYR A 1 72 ? -4.862 13.956 0.532 1.00 98.44 72 TYR A C 1
ATOM 592 O O . TYR A 1 72 ? -4.257 14.425 -0.428 1.00 98.44 72 TYR A O 1
ATOM 600 N N . TYR A 1 73 ? -4.318 13.051 1.347 1.00 98.75 73 TYR A N 1
ATOM 601 C CA . TYR A 1 73 ? -2.996 12.477 1.107 1.00 98.75 73 TYR A CA 1
ATOM 602 C C . TYR A 1 73 ? -2.928 11.730 -0.228 1.00 98.75 73 TYR A C 1
ATOM 604 O O . TYR A 1 73 ? -1.983 11.934 -0.985 1.00 98.75 73 TYR A O 1
ATOM 612 N N . ARG A 1 74 ? -3.960 10.952 -0.583 1.00 98.50 74 ARG A N 1
ATOM 613 C CA . ARG A 1 74 ? -4.034 10.300 -1.899 1.00 98.50 74 ARG A CA 1
ATOM 614 C C . ARG A 1 74 ? -4.001 11.331 -3.029 1.00 98.50 74 ARG A C 1
ATOM 616 O O . ARG A 1 74 ? -3.168 11.229 -3.924 1.00 98.50 74 ARG A O 1
ATOM 623 N N . LYS A 1 75 ? -4.857 12.358 -2.947 1.00 98.44 75 LYS A N 1
ATOM 624 C CA . LYS A 1 75 ? -4.918 13.444 -3.942 1.00 98.44 75 LYS A CA 1
ATOM 625 C C . LYS A 1 75 ? -3.586 14.183 -4.084 1.00 98.44 75 LYS A C 1
ATOM 627 O O . LYS A 1 75 ? -3.177 14.476 -5.201 1.00 98.44 75 LYS A O 1
ATOM 632 N N . LEU A 1 76 ? -2.914 14.483 -2.971 1.00 98.62 76 LEU A N 1
ATOM 633 C CA . LEU A 1 76 ? -1.591 15.109 -2.985 1.00 98.62 76 LEU A CA 1
ATOM 634 C C . LEU A 1 76 ? -0.560 14.208 -3.658 1.00 98.62 76 LEU A C 1
ATOM 636 O O . LEU A 1 76 ? 0.192 14.681 -4.501 1.00 98.62 76 LEU A O 1
ATOM 640 N N . GLY A 1 77 ? -0.549 12.917 -3.325 1.00 98.44 77 GLY A N 1
ATOM 641 C CA . GLY A 1 77 ? 0.346 11.943 -3.942 1.00 98.44 77 GLY A CA 1
ATOM 642 C C . GLY A 1 77 ? 0.186 11.876 -5.461 1.00 98.44 77 GLY A C 1
ATOM 643 O O . GLY A 1 77 ? 1.164 11.997 -6.193 1.00 98.44 77 GLY A O 1
ATOM 644 N N . GLU A 1 78 ? -1.054 11.775 -5.940 1.00 97.44 78 GLU A N 1
ATOM 645 C CA . GLU A 1 78 ? -1.385 11.776 -7.372 1.00 97.44 78 GLU A CA 1
ATOM 646 C C . GLU A 1 78 ? -1.002 13.098 -8.060 1.00 97.44 78 GLU A C 1
ATOM 648 O O . GLU A 1 78 ? -0.436 13.085 -9.153 1.00 97.44 78 GLU A O 1
ATOM 653 N N . ALA A 1 79 ? -1.236 14.242 -7.411 1.00 98.50 79 ALA A N 1
ATOM 654 C CA . ALA A 1 79 ? -0.842 15.546 -7.941 1.00 98.50 79 ALA A CA 1
ATOM 655 C C . ALA A 1 79 ? 0.686 15.696 -8.036 1.00 98.50 79 ALA A C 1
ATOM 657 O O . ALA A 1 79 ? 1.200 16.134 -9.064 1.00 98.50 79 ALA A O 1
ATOM 658 N N . PHE A 1 80 ? 1.429 15.285 -7.005 1.00 98.69 80 PHE A N 1
ATOM 659 C CA . PHE A 1 80 ? 2.892 15.289 -7.041 1.00 98.69 80 PHE A CA 1
ATOM 660 C C . PHE A 1 80 ? 3.450 14.311 -8.075 1.00 98.69 80 PHE A C 1
ATOM 662 O O . PHE A 1 80 ? 4.459 14.623 -8.699 1.00 98.69 80 PHE A O 1
ATOM 669 N N . SER A 1 81 ? 2.781 13.176 -8.301 1.00 96.94 81 SER A N 1
ATOM 670 C CA . SER A 1 81 ? 3.107 12.254 -9.394 1.00 96.94 81 SER A CA 1
ATOM 671 C C . SER A 1 81 ? 3.002 12.946 -10.756 1.00 96.94 81 SER A C 1
ATOM 673 O O . SER A 1 81 ? 3.946 12.901 -11.540 1.00 96.94 81 SER A O 1
ATOM 675 N N . TYR A 1 82 ? 1.900 13.665 -11.003 1.00 96.44 82 TYR A N 1
ATOM 676 C CA . TYR A 1 82 ? 1.697 14.444 -12.230 1.00 96.44 82 TYR A CA 1
ATOM 677 C C . TYR A 1 82 ? 2.739 15.561 -12.413 1.00 96.44 82 TYR A C 1
ATOM 679 O O . TYR A 1 82 ? 3.123 15.876 -13.534 1.00 96.44 82 TYR A O 1
ATOM 687 N N . MET A 1 83 ? 3.218 16.146 -11.314 1.00 97.94 83 MET A N 1
ATOM 688 C CA . MET A 1 83 ? 4.284 17.157 -11.306 1.00 97.94 83 MET A CA 1
ATOM 689 C C . MET A 1 83 ? 5.699 16.558 -11.300 1.00 97.94 83 MET A C 1
ATOM 691 O O . MET A 1 83 ? 6.665 17.288 -11.079 1.00 97.94 83 MET A O 1
ATOM 695 N N . GLU A 1 84 ? 5.828 15.238 -11.460 1.00 97.06 84 GLU A N 1
ATOM 696 C CA . GLU A 1 84 ? 7.096 14.497 -11.431 1.00 97.06 84 GLU A CA 1
ATOM 697 C C . GLU A 1 84 ? 7.913 14.679 -10.133 1.00 97.06 84 GLU A C 1
ATOM 699 O O . GLU A 1 84 ? 9.113 14.414 -10.075 1.00 97.06 84 GLU A O 1
ATOM 704 N N . SER A 1 85 ? 7.259 15.108 -9.051 1.00 98.25 85 SER A N 1
ATOM 705 C CA . SER A 1 85 ? 7.845 15.279 -7.718 1.00 98.25 85 SER A CA 1
ATOM 706 C C . SER A 1 85 ? 7.727 13.973 -6.932 1.00 98.25 85 SER A C 1
ATOM 708 O O . SER A 1 85 ? 6.912 13.835 -6.016 1.00 98.25 85 SER A O 1
ATOM 710 N N . TYR A 1 86 ? 8.495 12.967 -7.344 1.00 98.31 86 TYR A N 1
ATOM 711 C CA . TYR A 1 86 ? 8.241 11.583 -6.953 1.00 98.31 86 TYR A CA 1
ATOM 712 C C . TYR A 1 86 ? 8.513 11.266 -5.473 1.00 98.31 86 TYR A C 1
ATOM 714 O O . TYR A 1 86 ? 7.852 10.385 -4.926 1.00 98.31 86 TYR A O 1
ATOM 722 N N . GLU A 1 87 ? 9.406 11.989 -4.791 1.00 98.25 87 GLU A N 1
ATOM 723 C CA . GLU A 1 87 ? 9.620 11.852 -3.343 1.00 98.25 87 GLU A CA 1
ATOM 724 C C . GLU A 1 87 ? 8.381 12.293 -2.556 1.00 98.25 87 GLU A C 1
ATOM 726 O O . GLU A 1 87 ? 7.911 11.580 -1.669 1.00 98.25 87 GLU A O 1
ATOM 731 N N . LEU A 1 88 ? 7.810 13.446 -2.924 1.00 98.69 88 LEU A N 1
ATOM 732 C CA . LEU A 1 88 ? 6.577 13.953 -2.320 1.00 98.69 88 LEU A CA 1
ATOM 733 C C . LEU A 1 88 ? 5.385 13.063 -2.683 1.00 98.69 88 LEU A C 1
ATOM 735 O O . LEU A 1 88 ? 4.500 12.855 -1.852 1.00 98.69 88 LEU A O 1
ATOM 739 N N . CYS A 1 89 ? 5.369 12.497 -3.892 1.00 98.75 89 CYS A N 1
ATOM 740 C CA . CYS A 1 89 ? 4.392 11.479 -4.257 1.00 98.75 89 CYS A CA 1
ATOM 741 C C . CYS A 1 89 ? 4.472 10.257 -3.326 1.00 98.75 89 CYS A C 1
ATOM 743 O O . CYS A 1 89 ? 3.458 9.879 -2.735 1.00 98.75 89 CYS A O 1
ATOM 745 N N . GLU A 1 90 ? 5.662 9.659 -3.166 1.00 98.62 90 GLU A N 1
ATOM 746 C CA . GLU A 1 90 ? 5.880 8.483 -2.312 1.00 98.62 90 GLU A CA 1
ATOM 747 C C . GLU A 1 90 ? 5.432 8.763 -0.868 1.00 98.62 90 GLU A C 1
ATOM 749 O O . GLU A 1 90 ? 4.657 7.986 -0.307 1.00 98.62 90 GLU A O 1
ATOM 754 N N . GLU A 1 91 ? 5.838 9.900 -0.294 1.00 98.62 91 GLU A N 1
ATOM 755 C CA . GLU A 1 91 ? 5.466 10.288 1.071 1.00 98.62 91 GLU A CA 1
ATOM 756 C C . GLU A 1 91 ? 3.943 10.381 1.255 1.00 98.62 91 GLU A C 1
ATOM 758 O O . GLU A 1 91 ? 3.380 9.841 2.213 1.00 98.62 91 GLU A O 1
ATOM 763 N N . ASN A 1 92 ? 3.253 11.070 0.344 1.00 98.81 92 ASN A N 1
ATOM 764 C CA . ASN A 1 92 ? 1.820 11.310 0.480 1.00 98.81 92 ASN A CA 1
ATOM 765 C C . ASN A 1 92 ? 0.999 10.038 0.218 1.00 98.81 92 ASN A C 1
ATOM 767 O O . ASN A 1 92 ? 0.045 9.775 0.949 1.00 98.81 92 ASN A O 1
ATOM 771 N N . LEU A 1 93 ? 1.390 9.191 -0.738 1.00 98.81 93 LEU A N 1
ATOM 772 C CA . LEU A 1 93 ? 0.704 7.914 -0.964 1.00 98.81 93 LEU A CA 1
ATOM 773 C C . LEU A 1 93 ? 0.909 6.928 0.196 1.00 98.81 93 LEU A C 1
ATOM 775 O O . LEU A 1 93 ? -0.037 6.242 0.580 1.00 98.81 93 LEU A O 1
ATOM 779 N N . GLN A 1 94 ? 2.086 6.906 0.831 1.00 98.62 94 GLN A N 1
ATOM 780 C CA . GLN A 1 94 ? 2.299 6.115 2.051 1.00 98.62 94 GLN A CA 1
ATOM 781 C C . GLN A 1 94 ? 1.406 6.584 3.207 1.00 98.62 94 GLN A C 1
ATOM 783 O O . GLN A 1 94 ? 0.836 5.758 3.922 1.00 98.62 94 GLN A O 1
ATOM 788 N N . LYS A 1 95 ? 1.219 7.901 3.371 1.00 98.69 95 LYS A N 1
ATOM 789 C CA . LYS A 1 95 ? 0.266 8.436 4.357 1.00 98.69 95 LYS A CA 1
ATOM 790 C C . LYS A 1 95 ? -1.175 8.065 4.012 1.00 98.69 95 LYS A C 1
ATOM 792 O O . LYS A 1 95 ? -1.922 7.688 4.907 1.00 98.69 95 LYS A O 1
ATOM 797 N N . ALA A 1 96 ? -1.566 8.101 2.739 1.00 98.62 96 ALA A N 1
ATOM 798 C CA . ALA A 1 96 ? -2.894 7.650 2.322 1.00 98.62 96 ALA A CA 1
ATOM 799 C C . ALA A 1 96 ? -3.146 6.186 2.727 1.00 98.62 96 ALA A C 1
ATOM 801 O O . ALA A 1 96 ? -4.176 5.884 3.334 1.00 98.62 96 ALA A O 1
ATOM 802 N N . ILE A 1 97 ? -2.170 5.306 2.476 1.00 98.31 97 ILE A N 1
ATOM 803 C CA . ILE A 1 97 ? -2.207 3.894 2.886 1.00 98.31 97 ILE A CA 1
ATOM 804 C C . ILE A 1 97 ? -2.311 3.765 4.411 1.00 98.31 97 ILE A C 1
ATOM 806 O O . ILE A 1 97 ? -3.127 2.986 4.899 1.00 98.31 97 ILE A O 1
ATOM 810 N N . HIS A 1 98 ? -1.544 4.556 5.171 1.00 97.88 98 HIS A N 1
ATOM 811 C CA . HIS A 1 98 ? -1.621 4.584 6.637 1.00 97.88 98 HIS A CA 1
ATOM 812 C C . HIS A 1 98 ? -3.030 4.931 7.149 1.00 97.88 98 HIS A C 1
ATOM 814 O O . HIS A 1 98 ? -3.480 4.362 8.140 1.00 97.88 98 HIS A O 1
ATOM 820 N N . TYR A 1 99 ? -3.752 5.807 6.444 1.00 97.50 99 TYR A N 1
ATOM 821 C CA . TYR A 1 99 ? -5.142 6.168 6.742 1.00 97.50 99 TYR A CA 1
ATOM 822 C C . TYR A 1 99 ? -6.191 5.238 6.100 1.00 97.50 99 TYR A C 1
ATOM 824 O O . TYR A 1 99 ? -7.377 5.564 6.093 1.00 97.50 99 TYR A O 1
ATOM 832 N N . GLY A 1 100 ? -5.786 4.074 5.586 1.00 95.88 100 GLY A N 1
ATOM 833 C CA . GLY A 1 100 ? -6.694 3.007 5.154 1.00 95.88 100 GLY A CA 1
ATOM 834 C C . GLY A 1 100 ? -6.969 2.930 3.651 1.00 95.88 100 GLY A C 1
ATOM 835 O O . GLY A 1 100 ? -7.671 2.014 3.221 1.00 95.88 100 GLY A O 1
ATOM 836 N N . TYR A 1 101 ? -6.389 3.814 2.831 1.00 96.88 101 TYR A N 1
ATOM 837 C CA . TYR A 1 101 ? -6.517 3.740 1.371 1.00 96.88 101 TYR A CA 1
ATOM 838 C C . TYR A 1 101 ? -5.635 2.621 0.815 1.00 96.88 101 TYR A C 1
ATOM 840 O O . TYR A 1 101 ? -4.479 2.830 0.457 1.00 96.88 101 TYR A O 1
ATOM 848 N N . THR A 1 102 ? -6.194 1.414 0.775 1.00 96.31 102 THR A N 1
ATOM 849 C CA . THR A 1 102 ? -5.498 0.164 0.424 1.00 96.31 102 THR A CA 1
ATOM 850 C C . THR A 1 102 ? -6.026 -0.464 -0.871 1.00 96.31 102 THR A C 1
ATOM 852 O O . THR A 1 102 ? -5.940 -1.672 -1.076 1.00 96.31 102 THR A O 1
ATOM 855 N N . GLU A 1 103 ? -6.567 0.367 -1.759 1.00 96.19 103 GLU A N 1
ATOM 856 C CA . GLU A 1 103 ? -7.051 -0.018 -3.088 1.00 96.19 103 GLU A CA 1
ATOM 857 C C . GLU A 1 103 ? -5.870 -0.273 -4.053 1.00 96.19 103 GLU A C 1
ATOM 859 O O . GLU A 1 103 ? -4.824 0.375 -3.912 1.00 96.19 103 GLU A O 1
ATOM 864 N N . PRO A 1 104 ? -6.003 -1.180 -5.044 1.00 97.88 104 PRO A N 1
ATOM 865 C CA . PRO A 1 104 ? -4.938 -1.488 -6.005 1.00 97.88 104 PRO A CA 1
ATOM 866 C C . PRO A 1 104 ? -4.320 -0.247 -6.666 1.00 97.88 104 PRO A C 1
ATOM 868 O O . PRO A 1 104 ? -3.104 -0.159 -6.805 1.00 97.88 104 PRO A O 1
ATOM 871 N N . GLU A 1 105 ? -5.141 0.732 -7.037 1.00 97.62 105 GLU A N 1
ATOM 872 C CA . GLU A 1 105 ? -4.755 1.962 -7.731 1.00 97.62 105 GLU A CA 1
ATOM 873 C C . GLU A 1 105 ? -3.780 2.821 -6.912 1.00 97.62 105 GLU A C 1
ATOM 875 O O . GLU A 1 105 ? -2.882 3.456 -7.473 1.00 97.62 105 GLU A O 1
ATOM 880 N N . VAL A 1 106 ? -3.919 2.823 -5.583 1.00 98.31 106 VAL A N 1
ATOM 881 C CA . VAL A 1 106 ? -3.040 3.580 -4.678 1.00 98.31 106 VAL A CA 1
ATOM 882 C C . VAL A 1 106 ? -1.654 2.945 -4.636 1.00 98.31 106 VAL A C 1
ATOM 884 O O . VAL A 1 106 ? -0.647 3.642 -4.768 1.00 98.31 106 VAL A O 1
ATOM 887 N N . PHE A 1 107 ? -1.594 1.615 -4.529 1.00 98.69 107 PHE A N 1
ATOM 888 C CA . PHE A 1 107 ? -0.334 0.874 -4.602 1.00 98.69 107 PHE A CA 1
ATOM 889 C C . PHE A 1 107 ? 0.311 0.978 -5.987 1.00 98.69 107 PHE A C 1
ATOM 891 O O . PHE A 1 107 ? 1.526 1.132 -6.079 1.00 98.69 107 PHE A O 1
ATOM 898 N N . PHE A 1 108 ? -0.482 0.973 -7.060 1.00 98.62 108 PHE A N 1
ATOM 899 C CA . PHE A 1 108 ? 0.027 1.166 -8.416 1.00 98.62 108 PHE A CA 1
ATOM 900 C C . PHE A 1 108 ? 0.679 2.543 -8.571 1.00 98.62 108 PHE A C 1
ATOM 902 O O . PHE A 1 108 ? 1.802 2.647 -9.060 1.00 98.62 108 PHE A O 1
ATOM 909 N N . SER A 1 109 ? 0.007 3.593 -8.089 1.00 98.56 109 SER A N 1
ATOM 910 C CA . SER A 1 109 ? 0.514 4.969 -8.136 1.00 98.56 109 SER A CA 1
ATOM 911 C C . SER A 1 109 ? 1.794 5.130 -7.309 1.00 98.56 109 SER A C 1
ATOM 913 O O . SER A 1 109 ? 2.743 5.781 -7.748 1.00 98.56 109 SER A O 1
ATOM 915 N N . LEU A 1 110 ? 1.865 4.472 -6.146 1.00 98.75 110 LEU A N 1
ATOM 916 C CA . LEU A 1 110 ? 3.070 4.429 -5.318 1.00 98.75 110 LEU A CA 1
ATOM 917 C C . LEU A 1 110 ? 4.220 3.731 -6.055 1.00 98.75 110 LEU A C 1
ATOM 919 O O . LEU A 1 110 ? 5.333 4.260 -6.094 1.00 98.75 110 LEU A O 1
ATOM 923 N N . GLY A 1 111 ? 3.936 2.592 -6.692 1.00 98.44 111 GLY A N 1
ATOM 924 C CA . GLY A 1 111 ? 4.894 1.853 -7.509 1.00 98.44 111 GLY A CA 1
ATOM 925 C C . GLY A 1 111 ? 5.436 2.680 -8.674 1.00 98.44 111 GLY A C 1
ATOM 926 O O . GLY A 1 111 ? 6.645 2.688 -8.894 1.00 98.44 111 GLY A O 1
ATOM 927 N N . LEU A 1 112 ? 4.585 3.447 -9.366 1.00 98.56 112 LEU A N 1
ATOM 928 C CA . LEU A 1 112 ? 5.011 4.367 -10.427 1.00 98.56 112 LEU A CA 1
ATOM 929 C C . LEU A 1 112 ? 5.972 5.440 -9.905 1.00 98.56 112 LEU A C 1
ATOM 931 O O . LEU A 1 112 ? 7.031 5.663 -10.495 1.00 98.56 112 LEU A O 1
ATOM 935 N N . CYS A 1 113 ? 5.644 6.080 -8.780 1.00 98.56 113 CYS A N 1
ATOM 936 C CA . CYS A 1 113 ? 6.516 7.090 -8.182 1.00 98.56 113 CYS A CA 1
ATOM 937 C C . CYS A 1 113 ? 7.865 6.494 -7.761 1.00 98.56 113 CYS A C 1
ATOM 939 O O . CYS A 1 113 ? 8.917 7.041 -8.089 1.00 98.56 113 CYS A O 1
ATOM 941 N N . GLN A 1 114 ? 7.862 5.315 -7.142 1.00 98.50 114 GLN A N 1
ATOM 942 C CA . GLN A 1 114 ? 9.087 4.607 -6.765 1.00 98.50 114 GLN A CA 1
ATOM 943 C C . GLN A 1 114 ? 9.903 4.144 -7.980 1.00 98.50 114 GLN A C 1
ATOM 945 O O . GLN A 1 114 ? 11.129 4.238 -7.961 1.00 98.50 114 GLN A O 1
ATOM 950 N N . ALA A 1 115 ? 9.263 3.680 -9.056 1.00 97.62 115 ALA A N 1
ATOM 951 C CA . ALA A 1 115 ? 9.946 3.289 -10.288 1.00 97.62 115 ALA A CA 1
ATOM 952 C C . ALA A 1 115 ? 10.610 4.495 -10.971 1.00 97.62 115 ALA A C 1
ATOM 954 O O . ALA A 1 115 ? 11.735 4.390 -11.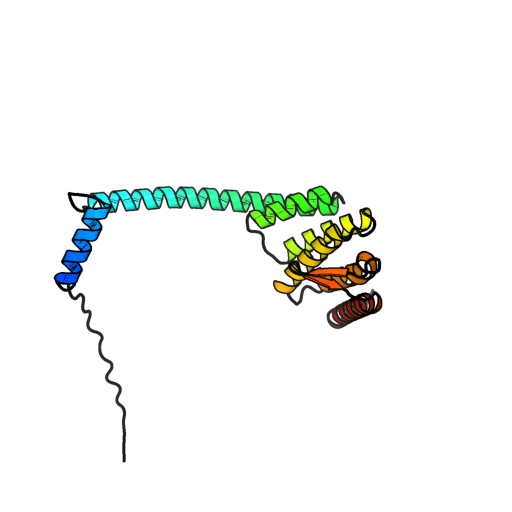465 1.00 97.62 115 ALA A O 1
ATOM 955 N N . ASN A 1 116 ? 9.955 5.657 -10.956 1.00 97.69 116 ASN A N 1
ATOM 956 C CA . ASN A 1 116 ? 10.538 6.897 -11.458 1.00 97.69 116 ASN A CA 1
ATOM 957 C C . ASN A 1 116 ? 11.701 7.395 -10.590 1.00 97.69 116 ASN A C 1
ATOM 959 O O . ASN A 1 116 ? 12.748 7.740 -11.141 1.00 97.69 116 ASN A O 1
ATOM 963 N N . LEU A 1 117 ? 11.590 7.325 -9.258 1.00 97.56 117 LEU A N 1
ATOM 964 C CA . LEU A 1 117 ? 12.723 7.570 -8.354 1.00 97.56 117 LEU A CA 1
ATOM 965 C C . LEU A 1 117 ? 13.878 6.614 -8.637 1.00 97.56 117 LEU A C 1
ATOM 967 O O . LEU A 1 117 ? 15.030 7.034 -8.732 1.00 97.56 117 LEU A O 1
ATOM 971 N N . ALA A 1 118 ? 13.589 5.323 -8.811 1.00 95.75 118 ALA A N 1
ATOM 972 C CA . ALA A 1 118 ? 14.604 4.339 -9.148 1.00 95.75 118 ALA A CA 1
ATOM 973 C C . ALA A 1 118 ? 15.321 4.746 -10.439 1.00 95.75 118 ALA A C 1
ATOM 975 O O . ALA A 1 118 ? 16.547 4.816 -10.440 1.00 95.75 118 ALA A O 1
ATOM 976 N N . ARG A 1 119 ? 14.584 5.100 -11.499 1.00 94.75 119 ARG A N 1
ATOM 977 C CA . ARG A 1 119 ? 15.148 5.565 -12.774 1.00 94.75 119 ARG A CA 1
ATOM 978 C C . ARG A 1 119 ? 16.031 6.806 -12.602 1.00 94.75 119 ARG A C 1
ATOM 980 O O . ARG A 1 119 ? 17.160 6.795 -13.092 1.00 94.75 119 ARG A O 1
ATOM 987 N N . ALA A 1 120 ? 15.567 7.821 -11.870 1.00 95.62 120 ALA A N 1
ATOM 988 C CA . ALA A 1 120 ? 16.338 9.033 -11.572 1.00 95.62 120 ALA A CA 1
ATOM 989 C C . ALA A 1 120 ? 17.630 8.728 -10.788 1.00 95.62 120 ALA A C 1
ATOM 991 O O . ALA A 1 120 ? 18.674 9.336 -11.017 1.00 95.62 120 ALA A O 1
ATOM 992 N N . HIS A 1 121 ? 17.595 7.711 -9.925 1.00 94.12 121 HIS A N 1
ATOM 993 C CA . HIS A 1 121 ? 18.738 7.228 -9.152 1.00 94.12 121 HIS A CA 1
ATOM 994 C C . HIS A 1 121 ? 19.460 6.037 -9.798 1.00 94.12 121 HIS A C 1
ATOM 996 O O . HIS A 1 121 ? 19.992 5.174 -9.094 1.00 94.12 121 HIS A O 1
ATOM 1002 N N . ASN A 1 122 ? 19.512 5.981 -11.135 1.00 92.44 122 ASN A N 1
ATOM 1003 C CA . ASN A 1 122 ? 20.249 4.960 -11.892 1.00 92.44 122 ASN A CA 1
ATOM 1004 C C . ASN A 1 122 ? 19.885 3.510 -11.524 1.00 92.44 122 ASN A C 1
ATOM 1006 O O . ASN A 1 122 ? 20.739 2.621 -11.536 1.00 92.44 122 ASN A O 1
ATOM 1010 N N . TRP A 1 123 ? 18.609 3.278 -11.230 1.00 91.00 123 TRP A N 1
ATOM 1011 C CA . TRP A 1 123 ? 18.033 2.006 -10.801 1.00 91.00 123 TRP A CA 1
ATOM 1012 C C . TRP A 1 123 ? 18.616 1.465 -9.496 1.00 91.00 123 TRP A C 1
ATOM 1014 O O . TRP A 1 123 ? 18.862 0.265 -9.355 1.00 91.00 123 TRP A O 1
ATOM 1024 N N . LYS A 1 124 ? 18.838 2.347 -8.514 1.00 90.12 124 LYS A N 1
ATOM 1025 C CA . LYS A 1 124 ? 19.288 1.948 -7.176 1.00 90.12 124 LYS A CA 1
ATOM 1026 C C . LYS A 1 124 ? 18.404 0.824 -6.624 1.00 90.12 124 LYS A C 1
ATOM 1028 O O . LYS A 1 124 ? 17.210 1.014 -6.398 1.00 90.12 124 LYS A O 1
ATOM 1033 N N . GLN A 1 125 ? 19.027 -0.319 -6.334 1.00 85.06 125 GLN A N 1
ATOM 1034 C CA . GLN A 1 125 ? 18.351 -1.569 -5.970 1.00 85.06 125 GLN A CA 1
ATOM 1035 C C . GLN A 1 125 ? 17.323 -1.407 -4.843 1.00 85.06 125 GLN A C 1
ATOM 1037 O O . GLN A 1 125 ? 16.222 -1.936 -4.935 1.00 85.06 125 GLN A O 1
ATOM 1042 N N . SER A 1 126 ? 17.654 -0.639 -3.801 1.00 89.50 126 SER A N 1
ATOM 1043 C CA . SER A 1 126 ? 16.753 -0.410 -2.666 1.00 89.50 126 SER A CA 1
ATOM 1044 C C . SER A 1 126 ? 15.460 0.312 -3.046 1.00 89.50 126 SER A C 1
ATOM 1046 O O . SER A 1 126 ? 14.468 0.162 -2.350 1.00 89.50 126 SER A O 1
ATOM 1048 N N . ILE A 1 127 ? 15.478 1.136 -4.097 1.00 94.00 127 ILE A N 1
ATOM 1049 C CA . ILE A 1 127 ? 14.298 1.867 -4.576 1.00 94.00 127 ILE A CA 1
ATOM 1050 C C . ILE A 1 127 ? 13.520 0.985 -5.558 1.00 94.00 127 ILE A C 1
ATOM 1052 O O . ILE A 1 127 ? 12.305 0.869 -5.432 1.00 94.00 127 ILE A O 1
ATOM 1056 N N . SER A 1 128 ? 14.221 0.286 -6.460 1.00 92.12 128 SER A N 1
ATOM 1057 C CA . SER A 1 128 ? 13.616 -0.689 -7.380 1.00 92.12 128 SER A CA 1
ATOM 1058 C C . SER A 1 128 ? 12.826 -1.775 -6.639 1.00 92.12 128 SER A C 1
ATOM 1060 O O . SER A 1 128 ? 11.725 -2.110 -7.054 1.00 92.12 128 SER A O 1
ATOM 1062 N N . LEU A 1 129 ? 13.345 -2.271 -5.510 1.00 90.88 129 LEU A N 1
ATOM 1063 C CA . LEU A 1 129 ? 12.652 -3.239 -4.651 1.00 90.88 129 LEU A CA 1
ATOM 1064 C C . LEU A 1 129 ? 11.337 -2.701 -4.073 1.00 90.88 129 LEU A C 1
ATOM 1066 O O . LEU A 1 129 ? 10.353 -3.431 -4.023 1.00 90.88 129 LEU A O 1
ATOM 1070 N N . ARG A 1 130 ? 11.290 -1.424 -3.666 1.00 95.50 130 ARG A N 1
ATOM 1071 C CA . ARG A 1 130 ? 10.037 -0.824 -3.181 1.00 95.50 130 ARG A CA 1
ATOM 1072 C C . ARG A 1 130 ? 9.002 -0.720 -4.300 1.00 95.50 130 ARG A C 1
ATOM 1074 O O . ARG A 1 130 ? 7.844 -1.062 -4.087 1.00 95.50 130 ARG A O 1
ATOM 1081 N N . ALA A 1 131 ? 9.431 -0.308 -5.496 1.00 97.25 131 ALA A N 1
ATOM 1082 C CA . ALA A 1 131 ? 8.553 -0.250 -6.665 1.00 97.25 131 ALA A CA 1
ATOM 1083 C C . ALA A 1 131 ? 7.980 -1.635 -7.009 1.00 97.25 131 ALA A C 1
ATOM 1085 O O . ALA A 1 131 ? 6.779 -1.772 -7.239 1.00 97.25 131 ALA A O 1
ATOM 1086 N N . GLU A 1 132 ? 8.832 -2.665 -6.994 1.00 95.38 132 GLU A N 1
ATOM 1087 C CA . GLU A 1 132 ? 8.433 -4.058 -7.197 1.00 95.38 132 GLU A CA 1
ATOM 1088 C C . GLU A 1 132 ? 7.376 -4.487 -6.174 1.00 95.38 132 GLU A C 1
ATOM 1090 O O . GLU A 1 132 ? 6.323 -4.989 -6.562 1.00 95.38 132 GLU A O 1
ATOM 1095 N N . GLU A 1 133 ? 7.618 -4.239 -4.884 1.00 96.19 133 GLU A N 1
ATOM 1096 C CA . GLU A 1 133 ? 6.682 -4.560 -3.805 1.00 96.19 133 GLU A CA 1
ATOM 1097 C C . GLU A 1 133 ? 5.317 -3.893 -4.019 1.00 96.19 133 GLU A C 1
ATOM 1099 O O . GLU A 1 133 ? 4.283 -4.559 -3.936 1.00 96.19 133 GLU A O 1
ATOM 1104 N N . SER A 1 134 ? 5.298 -2.608 -4.374 1.00 98.31 134 SER A N 1
ATOM 1105 C CA . SER A 1 134 ? 4.068 -1.858 -4.647 1.00 98.31 134 SER A CA 1
ATOM 1106 C C . SER A 1 134 ? 3.288 -2.417 -5.844 1.00 98.31 134 SER A C 1
ATOM 1108 O O . SER A 1 134 ? 2.065 -2.597 -5.775 1.00 98.31 134 SER A O 1
ATOM 1110 N N . PHE A 1 135 ? 3.965 -2.772 -6.938 1.00 98.12 135 PHE A N 1
ATOM 1111 C CA . PHE A 1 135 ? 3.298 -3.387 -8.087 1.00 98.12 135 PHE A CA 1
ATOM 1112 C C . PHE A 1 135 ? 2.827 -4.819 -7.803 1.00 98.12 135 PHE A C 1
ATOM 1114 O O . PHE A 1 135 ? 1.725 -5.196 -8.202 1.00 98.12 135 PHE A O 1
ATOM 1121 N N . LEU A 1 136 ? 3.605 -5.620 -7.071 1.00 96.19 136 LEU A N 1
ATOM 1122 C CA . LEU A 1 136 ? 3.174 -6.950 -6.636 1.00 96.19 136 LEU A CA 1
ATOM 1123 C C . LEU A 1 136 ? 1.971 -6.859 -5.694 1.00 96.19 136 LEU A C 1
ATOM 1125 O O . LEU A 1 136 ? 1.042 -7.657 -5.812 1.00 96.19 136 LEU A O 1
ATOM 1129 N N . LYS A 1 137 ? 1.938 -5.860 -4.805 1.00 97.81 137 LYS A N 1
ATOM 1130 C CA . LYS A 1 137 ? 0.782 -5.590 -3.948 1.00 97.81 137 LYS A CA 1
ATOM 1131 C C . LYS A 1 137 ? -0.449 -5.209 -4.768 1.00 97.81 137 LYS A C 1
ATOM 1133 O O . LYS A 1 137 ? -1.531 -5.719 -4.487 1.00 97.81 137 LYS A O 1
ATOM 1138 N N . THR A 1 138 ? -0.274 -4.399 -5.813 1.00 98.25 138 THR A N 1
ATOM 1139 C CA . THR A 1 138 ? -1.335 -4.078 -6.782 1.00 98.25 138 THR A CA 1
ATOM 1140 C C . THR A 1 138 ? -1.919 -5.351 -7.393 1.00 98.25 138 THR A C 1
ATOM 1142 O O . THR A 1 138 ? -3.130 -5.545 -7.353 1.00 98.25 138 THR A O 1
ATOM 1145 N N . LEU A 1 139 ? -1.070 -6.251 -7.901 1.00 95.88 139 LEU A N 1
ATOM 1146 C CA . LEU A 1 139 ? -1.504 -7.504 -8.529 1.00 95.88 139 LEU A CA 1
ATOM 1147 C C . LEU A 1 139 ? -2.083 -8.518 -7.538 1.00 95.88 139 LEU A C 1
ATOM 1149 O O . LEU A 1 139 ? -2.934 -9.319 -7.911 1.00 95.88 139 LEU A O 1
ATOM 1153 N N . ASN A 1 140 ? -1.653 -8.489 -6.278 1.00 97.19 140 ASN A N 1
ATOM 1154 C CA . ASN A 1 140 ? -2.249 -9.305 -5.224 1.00 97.19 140 ASN A CA 1
ATOM 1155 C C . ASN A 1 140 ? -3.705 -8.888 -4.951 1.00 97.19 140 ASN A C 1
ATOM 1157 O O . ASN A 1 140 ? -4.562 -9.748 -4.773 1.00 97.19 140 ASN A O 1
ATOM 1161 N N . LEU A 1 141 ? -3.979 -7.578 -4.957 1.00 96.50 141 LEU A N 1
ATOM 1162 C CA . LEU A 1 141 ? -5.320 -7.026 -4.752 1.00 96.50 141 LEU A CA 1
ATOM 1163 C C . LEU A 1 141 ? -6.187 -7.108 -6.017 1.00 96.50 141 LEU A C 1
ATOM 1165 O O . LEU A 1 141 ? -7.384 -7.365 -5.930 1.00 96.50 141 LEU A O 1
ATOM 1169 N N . ASN A 1 142 ? -5.588 -6.905 -7.192 1.00 96.88 142 ASN A N 1
ATOM 1170 C CA . ASN A 1 142 ? -6.242 -7.030 -8.490 1.00 96.88 142 ASN A CA 1
ATOM 1171 C C . ASN A 1 142 ? -5.318 -7.738 -9.504 1.00 96.88 142 ASN A C 1
ATOM 1173 O O . ASN A 1 142 ? -4.541 -7.079 -10.204 1.00 96.88 142 ASN A O 1
ATOM 1177 N N . PRO A 1 143 ? -5.442 -9.070 -9.662 1.00 92.75 143 PRO A N 1
ATOM 1178 C CA . PRO A 1 143 ? -4.625 -9.851 -10.600 1.00 92.75 143 PRO A CA 1
ATOM 1179 C C . PRO A 1 143 ? -4.783 -9.470 -12.083 1.00 92.75 143 PRO A C 1
ATOM 1181 O O . PRO A 1 143 ? -3.967 -9.862 -12.922 1.00 92.75 143 PRO A O 1
ATOM 1184 N N . ASN A 1 144 ? -5.829 -8.711 -12.421 1.00 92.00 144 ASN A N 1
ATOM 1185 C CA . ASN A 1 144 ? -6.126 -8.260 -13.779 1.00 92.00 144 ASN A CA 1
ATOM 1186 C C . ASN A 1 144 ? -5.667 -6.818 -14.043 1.00 92.00 144 ASN A C 1
ATOM 1188 O O . ASN A 1 144 ? -5.976 -6.269 -15.098 1.00 92.00 144 ASN A O 1
ATOM 1192 N N . PHE A 1 145 ? -4.916 -6.198 -13.126 1.00 94.56 145 PHE A N 1
ATOM 1193 C CA . PHE A 1 145 ? -4.364 -4.855 -13.313 1.00 94.56 145 PHE A CA 1
ATOM 1194 C C . PHE A 1 145 ? -3.194 -4.884 -14.314 1.00 94.56 145 PHE A C 1
ATOM 1196 O O . PHE A 1 145 ? -2.021 -4.826 -13.946 1.00 94.56 145 PHE A O 1
ATOM 1203 N N . THR A 1 146 ? -3.506 -4.991 -15.606 1.00 93.38 146 THR A N 1
ATOM 1204 C CA . THR A 1 146 ? -2.531 -5.206 -16.693 1.00 93.38 146 THR A CA 1
ATOM 1205 C C . THR A 1 146 ? -1.413 -4.167 -16.719 1.00 93.38 146 THR A C 1
ATOM 1207 O O . THR A 1 146 ? -0.256 -4.526 -16.922 1.00 93.38 146 THR A O 1
ATOM 1210 N N . LYS A 1 147 ? -1.710 -2.900 -16.409 1.00 95.31 147 LYS A N 1
ATOM 1211 C CA . LYS A 1 147 ? -0.697 -1.834 -16.319 1.00 95.31 147 LYS A CA 1
ATOM 1212 C C . LYS A 1 147 ? 0.409 -2.149 -15.300 1.00 95.31 147 LYS A C 1
ATOM 1214 O O . LYS A 1 147 ? 1.571 -1.865 -15.562 1.00 95.31 147 LYS A O 1
ATOM 1219 N N . ALA A 1 148 ? 0.088 -2.793 -14.174 1.00 94.94 148 ALA A N 1
ATOM 1220 C CA . ALA A 1 148 ? 1.091 -3.193 -13.183 1.00 94.94 148 ALA A CA 1
ATOM 1221 C C . ALA A 1 148 ? 1.981 -4.344 -13.689 1.00 94.94 148 ALA A C 1
ATOM 1223 O O . ALA A 1 148 ? 3.167 -4.389 -13.371 1.00 94.94 148 ALA A O 1
ATOM 1224 N N . ILE A 1 149 ? 1.434 -5.244 -14.517 1.00 94.06 149 ILE A N 1
ATOM 1225 C CA . ILE A 1 149 ? 2.200 -6.311 -15.188 1.00 94.06 149 ILE A CA 1
ATOM 1226 C C . ILE A 1 149 ? 3.232 -5.694 -16.135 1.00 94.06 149 ILE A C 1
ATOM 1228 O O . ILE A 1 149 ? 4.401 -6.084 -16.116 1.00 94.06 149 ILE A O 1
ATOM 1232 N N . PHE A 1 150 ? 2.808 -4.707 -16.927 1.00 94.81 150 PHE A N 1
ATOM 1233 C CA . PHE A 1 150 ? 3.682 -3.983 -17.843 1.00 94.81 150 PHE A CA 1
ATOM 1234 C C . PHE A 1 150 ? 4.825 -3.275 -17.105 1.00 94.81 150 PHE A C 1
ATOM 1236 O O . PHE A 1 150 ? 5.994 -3.508 -17.419 1.00 94.81 150 PHE A O 1
ATOM 1243 N N . GLU A 1 151 ? 4.510 -2.489 -16.072 1.00 95.81 151 GLU A N 1
ATOM 1244 C CA . GLU A 1 151 ? 5.518 -1.755 -15.296 1.00 95.81 151 GLU A CA 1
ATOM 1245 C C . GLU A 1 151 ? 6.496 -2.682 -14.560 1.00 95.81 151 GLU A C 1
ATOM 1247 O O . GLU A 1 151 ? 7.699 -2.416 -14.540 1.00 95.81 151 GLU A O 1
ATOM 1252 N N . LEU A 1 152 ? 6.036 -3.824 -14.032 1.00 94.12 152 LEU A N 1
ATOM 1253 C CA . LEU A 1 152 ? 6.932 -4.857 -13.491 1.00 94.12 152 LEU A CA 1
ATOM 1254 C C . LEU A 1 152 ? 7.856 -5.442 -14.561 1.00 94.12 152 LEU A C 1
ATOM 1256 O O . LEU A 1 152 ? 9.035 -5.680 -14.294 1.00 94.12 152 LEU A O 1
ATOM 1260 N N . GLY A 1 153 ? 7.347 -5.662 -15.775 1.00 92.00 153 GLY A N 1
ATOM 1261 C CA . GLY A 1 153 ? 8.156 -6.084 -16.917 1.00 92.00 153 GLY A CA 1
ATOM 1262 C C . GLY A 1 153 ? 9.285 -5.094 -17.211 1.00 92.00 153 GLY A C 1
ATOM 1263 O O . GLY A 1 153 ? 10.448 -5.498 -17.316 1.00 92.00 153 GLY A O 1
ATOM 1264 N N . LEU A 1 154 ? 8.968 -3.796 -17.266 1.00 91.75 154 LEU A N 1
ATOM 1265 C CA . LEU A 1 154 ? 9.958 -2.730 -17.447 1.00 91.75 154 LEU A CA 1
ATOM 1266 C C . LEU A 1 154 ? 10.950 -2.661 -16.281 1.00 91.75 154 LEU A C 1
ATOM 1268 O O . LEU A 1 154 ? 12.157 -2.540 -16.506 1.00 91.75 154 LEU A O 1
ATOM 1272 N N . LEU A 1 155 ? 10.470 -2.778 -15.044 1.00 91.88 155 LEU A N 1
ATOM 1273 C CA . LEU A 1 155 ? 11.301 -2.754 -13.844 1.00 91.88 155 LEU A CA 1
ATOM 1274 C C . LEU A 1 155 ? 12.299 -3.920 -13.816 1.00 91.88 155 LEU A C 1
ATOM 1276 O O . LEU A 1 155 ? 13.478 -3.703 -13.542 1.00 91.88 155 LEU A O 1
ATOM 1280 N N . TYR A 1 156 ? 11.891 -5.144 -14.160 1.00 89.44 156 TYR A N 1
ATOM 1281 C CA . TYR A 1 156 ? 12.830 -6.268 -14.273 1.00 89.44 156 TYR A CA 1
ATOM 1282 C C . TYR A 1 156 ? 13.801 -6.109 -15.441 1.00 89.44 156 TYR A C 1
ATOM 1284 O O . TYR A 1 156 ? 14.970 -6.479 -15.320 1.00 89.44 156 TYR A O 1
ATOM 1292 N N . TYR A 1 157 ? 13.351 -5.532 -16.557 1.00 86.81 157 TYR A N 1
ATOM 1293 C CA . TYR A 1 157 ? 14.203 -5.336 -17.723 1.00 86.81 157 TYR A CA 1
ATOM 1294 C C . TYR A 1 157 ? 15.268 -4.253 -17.516 1.00 86.81 157 TYR A C 1
ATOM 1296 O O . TYR A 1 157 ? 16.415 -4.443 -17.915 1.00 86.81 157 TYR A O 1
ATOM 1304 N N . TYR A 1 158 ? 14.923 -3.123 -16.899 1.00 86.81 158 TYR A N 1
ATOM 1305 C CA . TYR A 1 158 ? 15.840 -1.991 -16.723 1.00 86.81 158 TYR A CA 1
ATOM 1306 C C . TYR A 1 158 ? 16.436 -1.905 -15.318 1.00 86.81 158 TYR A C 1
ATOM 1308 O O . TYR A 1 158 ? 17.621 -1.608 -15.172 1.00 86.81 158 TYR A O 1
ATOM 1316 N N . GLY A 1 159 ? 15.619 -2.159 -14.297 1.00 83.88 159 GLY A N 1
ATOM 1317 C CA . GLY A 1 159 ? 15.968 -1.958 -12.896 1.00 83.88 159 GLY A CA 1
ATOM 1318 C C . GLY A 1 159 ? 16.855 -3.053 -12.325 1.00 83.88 159 GLY A C 1
ATOM 1319 O O . GLY A 1 159 ? 17.866 -2.770 -11.684 1.00 83.88 159 GLY A O 1
ATOM 1320 N N . PHE A 1 160 ? 16.505 -4.306 -12.601 1.00 81.94 160 PHE A N 1
ATOM 1321 C CA . PHE A 1 160 ? 17.234 -5.465 -12.086 1.00 81.94 160 PHE A CA 1
ATOM 1322 C C . PHE A 1 160 ? 18.247 -6.042 -13.077 1.00 81.94 160 PHE A C 1
ATOM 1324 O O . PHE A 1 160 ? 19.136 -6.792 -12.684 1.00 81.94 160 PHE A O 1
ATOM 1331 N N . SER A 1 161 ? 18.234 -5.611 -14.343 1.00 70.12 161 SER A N 1
ATOM 1332 C CA . SER A 1 161 ? 19.245 -6.055 -15.315 1.00 70.12 161 SER A CA 1
ATOM 1333 C C . SER A 1 161 ? 20.674 -5.573 -15.025 1.00 70.12 161 SER A C 1
ATOM 1335 O O . SER A 1 161 ? 21.624 -5.926 -15.724 1.00 70.12 161 SER A O 1
ATOM 1337 N N . ARG A 1 162 ? 20.844 -4.750 -13.986 1.00 66.12 162 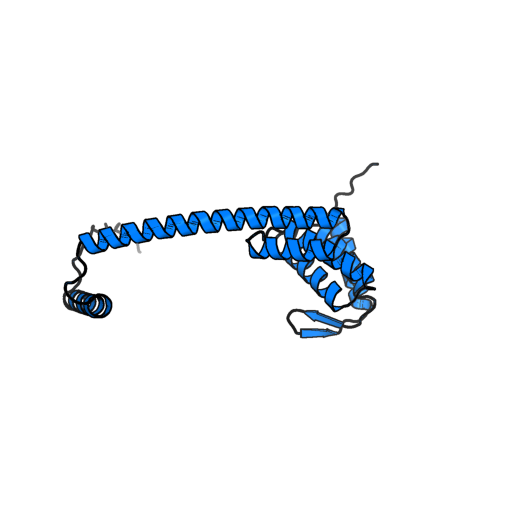ARG A N 1
ATOM 1338 C CA . ARG A 1 162 ? 22.140 -4.262 -13.503 1.00 66.12 162 ARG A CA 1
ATOM 1339 C C . ARG A 1 162 ? 22.611 -4.973 -12.232 1.00 66.12 162 ARG A C 1
ATOM 1341 O O . ARG A 1 162 ? 23.758 -4.788 -11.837 1.00 66.12 162 ARG A O 1
ATOM 1348 N N . THR A 1 163 ? 21.765 -5.787 -11.592 1.00 64.62 163 THR A N 1
ATOM 1349 C CA . THR A 1 163 ? 22.059 -6.449 -10.312 1.00 64.62 163 THR A CA 1
ATOM 1350 C C . THR A 1 163 ? 21.730 -7.947 -10.377 1.00 64.62 163 THR A C 1
ATOM 1352 O O . THR A 1 163 ? 20.651 -8.344 -10.788 1.00 64.62 163 THR A O 1
ATOM 1355 N N . ASN A 1 164 ? 22.645 -8.827 -9.951 1.00 64.19 164 ASN A N 1
ATOM 1356 C CA . ASN A 1 164 ? 22.406 -10.289 -9.941 1.00 64.19 164 ASN A CA 1
ATOM 1357 C C . ASN A 1 164 ? 21.735 -10.779 -8.645 1.00 64.19 164 ASN A C 1
ATOM 1359 O O . ASN A 1 164 ? 21.909 -11.923 -8.229 1.00 64.19 164 ASN A O 1
ATOM 1363 N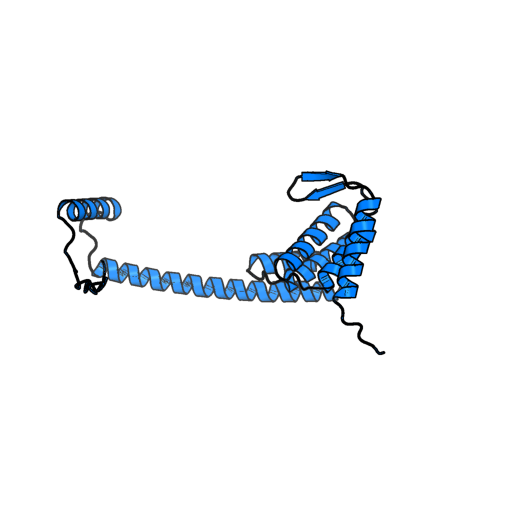 N . SER A 1 165 ? 21.030 -9.900 -7.936 1.00 61.66 165 SER A N 1
ATOM 1364 C CA . SER A 1 165 ? 20.369 -10.264 -6.683 1.00 61.66 165 SER A CA 1
ATOM 1365 C C . SER A 1 165 ? 19.248 -9.299 -6.349 1.00 61.66 165 SER A C 1
ATOM 1367 O O . SER A 1 165 ? 19.359 -8.114 -6.658 1.00 61.66 165 SER A O 1
ATOM 1369 N N . TYR A 1 166 ? 18.227 -9.788 -5.660 1.00 61.69 166 TYR A N 1
ATOM 1370 C CA . TYR A 1 166 ? 17.196 -8.987 -5.004 1.00 61.69 166 TYR A CA 1
ATOM 1371 C C . TYR A 1 166 ? 16.748 -9.694 -3.721 1.00 61.69 166 TYR A C 1
ATOM 1373 O O . TYR A 1 166 ? 17.103 -10.853 -3.505 1.00 61.69 166 TYR A O 1
ATOM 1381 N N . SER A 1 167 ? 16.051 -8.983 -2.837 1.00 47.19 167 SER A N 1
ATOM 1382 C CA . SER A 1 167 ? 15.565 -9.545 -1.577 1.00 47.19 167 SER A CA 1
ATOM 1383 C C . SER A 1 167 ? 14.046 -9.618 -1.601 1.00 47.19 167 SER A C 1
ATOM 1385 O O . SER A 1 167 ? 13.398 -8.581 -1.699 1.00 47.19 167 SER A O 1
ATOM 1387 N N . VAL A 1 168 ? 13.488 -10.818 -1.458 1.00 49.38 168 VAL A N 1
ATOM 1388 C CA . VAL A 1 168 ? 12.049 -11.028 -1.243 1.00 49.38 168 VAL A CA 1
ATOM 1389 C C . VAL A 1 168 ? 11.876 -11.436 0.208 1.00 49.38 168 VAL A C 1
ATOM 1391 O O . VAL A 1 168 ? 12.486 -12.409 0.637 1.00 49.38 168 VAL A O 1
ATOM 1394 N N . LEU A 1 169 ? 11.084 -10.686 0.983 1.00 46.12 169 LEU A N 1
ATOM 1395 C CA . LEU A 1 169 ? 10.772 -11.026 2.380 1.00 46.12 169 LEU A CA 1
ATOM 1396 C C . LEU A 1 169 ? 12.021 -11.309 3.237 1.00 46.12 169 LEU A C 1
ATOM 1398 O O . LEU A 1 169 ? 12.026 -12.235 4.038 1.00 46.12 169 LEU A O 1
ATOM 1402 N N . SER A 1 170 ? 13.081 -10.511 3.068 1.00 44.78 170 SER A N 1
ATOM 1403 C CA . SER A 1 170 ? 14.401 -10.656 3.717 1.00 44.78 170 SER A CA 1
ATOM 1404 C C . SER A 1 170 ? 15.283 -11.835 3.268 1.00 44.78 170 SER A C 1
ATOM 1406 O O . SER A 1 170 ? 16.431 -11.922 3.703 1.00 44.78 170 SER A O 1
ATOM 1408 N N . GLU A 1 171 ? 14.840 -12.660 2.319 1.00 50.47 171 GLU A N 1
ATOM 1409 C CA . GLU A 1 171 ? 15.686 -13.668 1.679 1.00 50.47 171 GLU A CA 1
ATOM 1410 C C . GLU A 1 171 ? 16.359 -13.097 0.432 1.00 50.47 171 GLU A C 1
ATOM 1412 O O . GLU A 1 171 ? 15.706 -12.629 -0.503 1.00 50.47 171 GLU A O 1
ATOM 1417 N N . LYS A 1 172 ? 17.694 -13.135 0.411 1.00 58.91 172 LYS A N 1
ATOM 1418 C CA . LYS A 1 172 ? 18.473 -12.736 -0.760 1.00 58.91 172 LYS A CA 1
ATOM 1419 C C . LYS A 1 172 ? 18.342 -13.816 -1.828 1.00 58.91 172 LYS A C 1
ATOM 1421 O O . LYS A 1 172 ? 18.993 -14.855 -1.752 1.00 58.91 172 LYS A O 1
ATOM 1426 N N . VAL A 1 173 ? 17.561 -13.533 -2.858 1.00 64.50 173 VAL A N 1
ATOM 1427 C CA . VAL A 1 173 ? 17.468 -14.367 -4.049 1.00 64.50 173 VAL A CA 1
ATOM 1428 C C . VAL A 1 173 ? 18.560 -13.923 -5.021 1.00 64.50 173 VAL A C 1
ATOM 1430 O O . VAL A 1 173 ? 18.607 -12.772 -5.464 1.00 64.50 173 VAL A O 1
ATOM 1433 N N . ILE A 1 174 ? 19.484 -14.831 -5.333 1.00 65.06 174 ILE A N 1
ATOM 1434 C CA . ILE A 1 174 ? 20.487 -14.620 -6.381 1.00 65.06 174 ILE A CA 1
ATOM 1435 C C . ILE A 1 174 ? 19.868 -15.105 -7.683 1.00 65.06 174 ILE A C 1
ATOM 1437 O O . ILE A 1 174 ? 19.597 -16.292 -7.839 1.00 65.06 174 ILE A O 1
ATOM 1441 N N . VAL A 1 175 ? 19.641 -14.176 -8.604 1.00 70.25 175 VAL A N 1
ATOM 1442 C CA . VAL A 1 175 ? 19.019 -14.451 -9.897 1.00 70.25 175 VAL A CA 1
ATOM 1443 C C . VAL A 1 175 ? 19.952 -13.965 -10.987 1.00 70.25 175 VAL A C 1
ATOM 1445 O O . VAL A 1 175 ? 20.501 -12.862 -10.924 1.00 70.25 175 VAL A O 1
ATOM 1448 N N . SER A 1 176 ? 20.175 -14.814 -11.984 1.00 72.88 176 SER A N 1
ATOM 1449 C CA . SER A 1 176 ? 21.019 -14.474 -13.119 1.00 72.88 176 SER A CA 1
ATOM 1450 C C . SER A 1 176 ? 20.360 -13.400 -13.986 1.00 72.88 176 SER A C 1
ATOM 1452 O O . SER A 1 176 ? 19.138 -13.328 -14.120 1.00 72.88 176 SER A O 1
ATOM 1454 N N . GLN A 1 177 ? 21.173 -12.612 -14.691 1.00 73.00 177 GLN A N 1
ATOM 1455 C CA . GLN A 1 177 ? 20.673 -11.656 -15.688 1.00 73.00 177 GLN A CA 1
ATOM 1456 C C . GLN A 1 177 ? 19.723 -12.282 -16.716 1.00 73.00 177 GLN A C 1
ATOM 1458 O O . GLN A 1 177 ? 18.778 -11.653 -17.193 1.00 73.00 177 GLN A O 1
ATOM 1463 N N . LYS A 1 178 ? 19.975 -13.547 -17.066 1.00 80.38 178 LYS A N 1
ATOM 1464 C CA . LYS A 1 178 ? 19.149 -14.312 -17.998 1.00 80.38 178 LYS A CA 1
ATOM 1465 C C . LYS A 1 178 ? 17.739 -14.534 -17.451 1.00 80.38 178 LYS A C 1
ATOM 1467 O O . LYS A 1 178 ? 16.778 -14.474 -18.212 1.00 80.38 178 LYS A O 1
ATOM 1472 N N . GLU A 1 179 ? 17.609 -14.780 -16.155 1.00 82.75 179 GLU A N 1
ATOM 1473 C CA . GLU A 1 179 ? 16.324 -15.036 -15.509 1.00 82.75 179 GLU A CA 1
ATOM 1474 C C . GLU A 1 179 ? 15.483 -13.768 -15.369 1.00 82.75 179 GLU A C 1
ATOM 1476 O O . GLU A 1 179 ? 14.296 -13.824 -15.684 1.00 82.75 179 GLU A O 1
ATOM 1481 N N . TYR A 1 180 ? 16.074 -12.614 -15.030 1.00 79.50 180 TYR A N 1
ATOM 1482 C CA . TYR A 1 180 ? 15.337 -11.341 -15.052 1.00 79.50 180 TYR A CA 1
ATOM 1483 C C . TYR A 1 180 ? 14.814 -11.008 -16.442 1.00 79.50 180 TYR A C 1
ATOM 1485 O O . TYR A 1 180 ? 13.642 -10.679 -16.599 1.00 79.50 180 TYR A O 1
ATOM 1493 N N . LYS A 1 181 ? 15.652 -11.161 -17.474 1.00 80.81 181 LYS A N 1
ATOM 1494 C CA . LYS A 1 181 ? 15.220 -10.964 -18.864 1.00 80.81 181 LYS A CA 1
ATOM 1495 C C . LYS A 1 181 ? 14.097 -11.924 -19.243 1.00 80.81 181 LYS A C 1
ATOM 1497 O O . LYS A 1 181 ? 13.122 -11.501 -19.853 1.00 80.81 181 LYS A O 1
ATOM 1502 N N . LYS A 1 182 ? 14.193 -13.198 -18.846 1.00 86.56 182 LYS A N 1
ATOM 1503 C CA . LYS A 1 182 ? 13.127 -14.185 -19.066 1.00 86.56 182 LYS A CA 1
ATOM 1504 C C . LYS A 1 182 ? 11.828 -13.770 -18.370 1.00 86.56 182 LYS A C 1
ATOM 1506 O O . LYS A 1 182 ? 10.774 -13.840 -18.994 1.00 86.56 182 LYS A O 1
ATOM 1511 N N . LYS A 1 183 ? 11.898 -13.320 -17.114 1.00 87.19 183 LYS A N 1
ATOM 1512 C CA . LYS A 1 183 ? 10.731 -12.857 -16.353 1.00 87.19 183 LYS A CA 1
ATOM 1513 C C . LYS A 1 183 ? 10.110 -11.606 -16.974 1.00 87.19 183 LYS A C 1
ATOM 1515 O O . LYS A 1 183 ? 8.895 -11.558 -17.120 1.00 87.19 183 LYS A O 1
ATOM 1520 N N . ALA A 1 184 ? 10.930 -10.641 -17.386 1.00 86.06 184 ALA A N 1
ATOM 1521 C CA . ALA A 1 184 ? 10.474 -9.448 -18.088 1.00 86.06 184 ALA A CA 1
ATOM 1522 C C . ALA A 1 184 ? 9.735 -9.811 -19.384 1.00 86.06 184 ALA A C 1
ATOM 1524 O O . ALA A 1 184 ? 8.603 -9.385 -19.577 1.00 86.06 184 ALA A O 1
ATOM 1525 N N . ILE A 1 185 ? 10.328 -10.666 -20.229 1.00 85.88 185 ILE A N 1
ATOM 1526 C CA . ILE A 1 185 ? 9.695 -11.150 -21.467 1.00 85.88 185 ILE A CA 1
ATOM 1527 C C . ILE A 1 185 ? 8.360 -11.838 -21.164 1.00 85.88 185 ILE A C 1
ATOM 1529 O O . ILE A 1 185 ? 7.368 -11.546 -21.821 1.00 85.88 185 ILE A O 1
ATOM 1533 N N . GLN A 1 186 ? 8.319 -12.710 -20.153 1.00 90.88 186 GLN A N 1
ATOM 1534 C CA . GLN A 1 186 ? 7.094 -13.404 -19.757 1.00 90.88 186 GLN A CA 1
ATOM 1535 C C . GLN A 1 186 ? 5.977 -12.424 -19.370 1.00 90.88 186 GLN A C 1
ATOM 1537 O O . GLN A 1 186 ? 4.846 -12.589 -19.814 1.00 90.88 186 GLN A O 1
ATOM 1542 N N . LEU A 1 187 ? 6.280 -11.414 -18.551 1.00 88.12 187 LEU A N 1
ATOM 1543 C CA . LEU A 1 187 ? 5.284 -10.427 -18.122 1.00 88.12 187 LEU A CA 1
ATOM 1544 C C . LEU A 1 187 ? 4.811 -9.551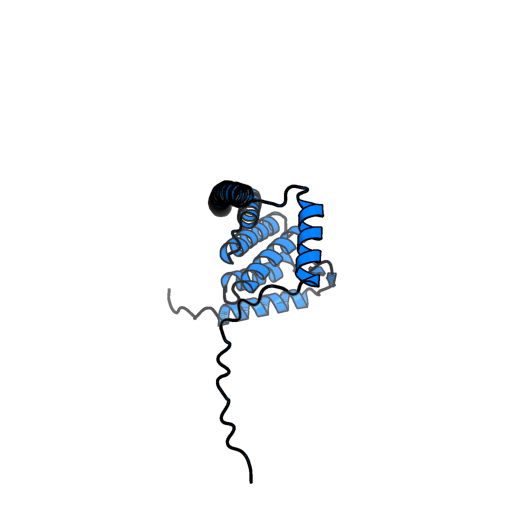 -19.285 1.00 88.12 187 LEU A C 1
ATOM 1546 O O . LEU A 1 187 ? 3.625 -9.263 -19.386 1.00 88.12 187 LEU A O 1
ATOM 1550 N N . LEU A 1 188 ? 5.712 -9.167 -20.192 1.00 86.88 188 LEU A N 1
ATOM 1551 C CA . LEU A 1 188 ? 5.342 -8.401 -21.383 1.00 86.88 188 LEU A CA 1
ATOM 1552 C C . LEU A 1 188 ? 4.458 -9.219 -22.337 1.00 86.88 188 LEU A C 1
ATOM 1554 O O . LEU A 1 188 ? 3.508 -8.680 -22.893 1.00 86.88 188 LEU A O 1
ATOM 1558 N N . GLN A 1 189 ? 4.708 -10.523 -22.476 1.00 88.44 189 GLN A N 1
ATOM 1559 C CA . GLN A 1 189 ? 3.824 -11.431 -23.215 1.00 88.44 189 GLN A CA 1
ATOM 1560 C C . GLN A 1 189 ? 2.460 -11.588 -22.531 1.00 88.44 189 GLN A C 1
ATOM 1562 O O . GLN A 1 189 ? 1.432 -11.588 -23.201 1.00 88.44 189 GLN A O 1
ATOM 1567 N N . GLU A 1 190 ? 2.434 -11.704 -21.200 1.00 88.31 190 GLU A N 1
ATOM 1568 C CA . GLU A 1 190 ? 1.187 -11.757 -20.430 1.00 88.31 190 GLU A CA 1
ATOM 1569 C C . GLU A 1 190 ? 0.369 -10.471 -20.595 1.00 88.31 190 GLU A C 1
ATOM 1571 O O . GLU A 1 190 ? -0.845 -10.535 -20.775 1.00 88.31 190 GLU A O 1
ATOM 1576 N N . TYR A 1 191 ? 1.030 -9.313 -20.574 1.00 85.94 191 TYR A N 1
ATOM 1577 C CA . TYR A 1 191 ? 0.406 -8.027 -20.856 1.00 85.94 191 TYR A CA 1
ATOM 1578 C C . TYR A 1 191 ? -0.208 -7.996 -22.261 1.00 85.94 191 TYR A C 1
ATOM 1580 O O . TYR A 1 191 ? -1.400 -7.735 -22.385 1.00 85.94 191 TYR A O 1
ATOM 1588 N N . GLN A 1 192 ? 0.564 -8.356 -23.292 1.00 86.88 192 GLN A N 1
ATOM 1589 C CA . GLN A 1 192 ? 0.091 -8.412 -24.682 1.00 86.88 192 GLN A CA 1
ATOM 1590 C C . GLN A 1 192 ? -1.093 -9.365 -24.876 1.00 86.88 192 GLN A C 1
ATOM 1592 O O . GLN A 1 192 ? -1.985 -9.080 -25.661 1.00 86.88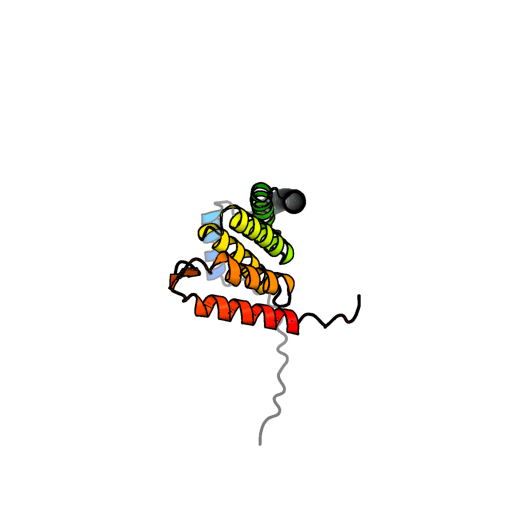 192 GLN A O 1
ATOM 1597 N N . ALA A 1 193 ? -1.120 -10.494 -24.165 1.00 87.44 193 ALA A N 1
ATOM 1598 C CA . ALA A 1 193 ? -2.230 -11.440 -24.243 1.00 87.44 193 ALA A CA 1
ATOM 1599 C C . ALA A 1 193 ? -3.510 -10.929 -23.555 1.00 87.44 193 ALA A C 1
ATOM 1601 O O . ALA A 1 193 ? -4.603 -11.398 -23.873 1.00 87.44 193 ALA A O 1
ATOM 1602 N N . LYS A 1 194 ? -3.376 -10.021 -22.578 1.00 82.62 194 LYS A N 1
ATOM 1603 C CA . LYS A 1 194 ? -4.493 -9.449 -21.811 1.00 82.62 194 LYS A CA 1
ATOM 1604 C C . LYS A 1 194 ? -4.986 -8.117 -22.366 1.00 82.62 194 LYS A C 1
ATOM 1606 O O . LYS A 1 194 ? -6.140 -7.772 -22.120 1.00 82.62 194 LYS A O 1
ATOM 1611 N N . GLU A 1 195 ? -4.151 -7.367 -23.077 1.00 76.12 195 GLU A N 1
ATOM 1612 C CA . GLU A 1 195 ? -4.648 -6.293 -23.925 1.00 76.12 195 GLU A CA 1
ATOM 1613 C C . GLU A 1 195 ? -5.406 -6.931 -25.092 1.00 76.12 195 GLU A C 1
ATOM 1615 O O . GLU A 1 195 ? -4.800 -7.662 -25.878 1.00 76.12 195 GLU A O 1
ATOM 1620 N N . PRO A 1 196 ? -6.726 -6.706 -25.239 1.00 55.38 196 PRO A N 1
ATOM 1621 C CA . PRO A 1 196 ? -7.326 -6.957 -26.535 1.00 55.38 196 PRO A CA 1
ATOM 1622 C C . PRO A 1 196 ? -6.541 -6.099 -27.526 1.00 55.38 196 PRO A C 1
ATOM 1624 O O . PRO A 1 196 ? -6.366 -4.908 -27.276 1.00 55.38 196 PRO A O 1
ATOM 1627 N N . GLU A 1 197 ? -6.035 -6.699 -28.606 1.00 48.81 197 GLU A N 1
ATOM 1628 C CA . GLU A 1 197 ? -5.522 -5.943 -29.745 1.00 48.81 197 GLU A CA 1
ATOM 1629 C C . GLU A 1 197 ? -6.617 -4.955 -30.168 1.00 48.81 197 GLU A C 1
ATOM 1631 O O . GLU A 1 197 ? -7.533 -5.316 -30.918 1.00 48.81 197 GLU A O 1
ATOM 1636 N N . ASP A 1 198 ? -6.569 -3.719 -29.669 1.00 44.28 198 ASP A N 1
ATOM 1637 C CA . ASP A 1 198 ? -7.399 -2.664 -30.212 1.00 44.28 198 ASP A CA 1
ATOM 1638 C C . ASP A 1 198 ? -6.773 -2.265 -31.539 1.00 44.28 198 ASP A C 1
ATOM 1640 O O . ASP A 1 198 ? -5.880 -1.428 -31.675 1.00 44.28 198 ASP A O 1
ATOM 1644 N N . LYS A 1 199 ? -7.236 -2.998 -32.542 1.00 49.62 199 LYS A N 1
ATOM 1645 C CA . LYS A 1 199 ? -7.267 -2.597 -33.929 1.00 49.62 199 LYS A CA 1
ATOM 1646 C C . LYS A 1 199 ? -7.781 -1.154 -34.011 1.00 49.62 199 LYS A C 1
ATOM 1648 O O . LYS A 1 199 ? -9.000 -0.969 -34.015 1.00 49.62 199 LYS A O 1
ATOM 1653 N N . ARG A 1 200 ? -6.853 -0.236 -34.331 1.00 45.00 200 ARG A N 1
ATOM 1654 C CA . ARG A 1 200 ? -7.020 1.128 -34.900 1.00 45.00 200 ARG A CA 1
ATOM 1655 C C . ARG A 1 200 ? -6.835 2.248 -33.864 1.00 45.00 200 ARG A C 1
ATOM 1657 O O . ARG A 1 200 ? -7.729 2.476 -33.063 1.00 45.00 200 ARG A O 1
ATOM 1664 N N . VAL A 1 201 ? -5.731 3.002 -33.937 1.00 37.28 201 VAL A N 1
ATOM 1665 C CA . VAL A 1 201 ? -5.488 4.178 -34.811 1.00 37.28 201 VAL A CA 1
ATOM 1666 C C . VAL A 1 201 ? -3.994 4.268 -35.105 1.00 37.28 201 VAL A C 1
ATOM 1668 O O . VAL A 1 201 ? -3.206 4.043 -34.164 1.00 37.28 201 VAL A O 1
#